Protein AF-A0A1V2GG40-F1 (afdb_monomer_lite)

Secondary structure (DSSP, 8-state):
--HHHHHHHHHHHHHHHHHHHHHHHHHHHHHHHHHHTTTPPPEE-TTS-EE-SSTTEEPTTT--EE-TTPBP-----TT---TTT----TTS-EEEEEEESTTHHHHHHHHHHTT-EEEEEEEEEETTEEEEEEEEES-HHHHHHHHHHHHHHHHHHHHHHHTT--PPP-EEEEEEEEEEEEEEEEEEETTEEEEEEEEEEEETTS-EEEEEPPHHHHHTT--TT-EEEEEEEEEE-SS-TTEEEEEEEEE-

pLDDT: mean 88.24, std 8.74, range [51.56, 96.56]

Radius of gyration: 28.21 Å; chains: 1; bounding box: 61×48×80 Å

Sequence (252 aa):
MNLISRLTDALNTKIAELVEIRQKQQARILKAFSDLNNGIEPNEDSNGRLHAPCDGYEHFETGELYGKGQFIVMPEYDDWYSSASYPGKSYDPNTRFKGLTADYQETVKLMESFGLRVKTGRRWHESGQEYCYFTVTGHKSLIGAIAKTVEAIQAEQHEYEKQFKGVAPTGKATVKATIKGVKMVESGFGHSIRLVPKMIITLENGATAYGTMPKVLADQDAKAGHAFTLKATFEQDKNDNTHAYFTRPAIC

Organism: Escherichia coli (NCBI:txid562)

Structure (mmCIF, N/CA/C/O backbone):
data_AF-A0A1V2GG40-F1
#
_entry.id   AF-A0A1V2GG40-F1
#
loop_
_atom_site.group_PDB
_atom_site.id
_atom_site.type_symbol
_atom_site.label_atom_id
_atom_site.label_alt_id
_atom_site.label_comp_id
_atom_site.label_asym_id
_atom_site.label_entity_id
_atom_site.label_seq_id
_atom_site.pdbx_PDB_ins_code
_atom_site.Cartn_x
_atom_site.Cartn_y
_atom_site.Cartn_z
_atom_site.occupancy
_atom_site.B_iso_or_equiv
_atom_site.auth_seq_id
_atom_site.auth_comp_id
_atom_site.auth_asym_id
_atom_site.auth_atom_id
_atom_site.pdbx_PDB_model_num
ATOM 1 N N . MET A 1 1 ? -0.418 17.186 5.663 1.00 58.53 1 MET A N 1
ATOM 2 C CA . MET A 1 1 ? -0.494 16.666 4.277 1.00 58.53 1 MET A CA 1
ATOM 3 C C . MET A 1 1 ? -1.602 15.626 4.212 1.00 58.53 1 MET A C 1
ATOM 5 O O . MET A 1 1 ? -1.644 14.786 5.102 1.00 58.53 1 MET A O 1
ATOM 9 N N . ASN A 1 2 ? -2.497 15.699 3.222 1.00 83.12 2 ASN A N 1
ATOM 10 C CA . ASN A 1 2 ? -3.566 14.708 3.027 1.00 83.12 2 ASN A CA 1
ATOM 11 C C . ASN A 1 2 ? -2.978 13.397 2.441 1.00 83.12 2 ASN A C 1
ATOM 13 O O . ASN A 1 2 ? -1.923 13.424 1.807 1.00 83.12 2 ASN A O 1
ATOM 17 N N . LEU A 1 3 ? -3.644 12.257 2.643 1.00 88.00 3 LEU A N 1
ATOM 18 C CA . LEU A 1 3 ? -3.296 10.931 2.112 1.00 88.00 3 LEU A CA 1
ATOM 19 C C . LEU A 1 3 ? -2.927 10.987 0.622 1.00 88.00 3 LEU A C 1
ATOM 21 O O . LEU A 1 3 ? -1.887 10.463 0.231 1.00 88.00 3 LEU A O 1
ATOM 25 N N . ILE A 1 4 ? -3.743 11.672 -0.183 1.00 89.88 4 ILE A N 1
ATOM 26 C CA . ILE A 1 4 ? -3.545 11.805 -1.632 1.00 89.88 4 ILE A CA 1
ATOM 27 C C . ILE A 1 4 ? -2.190 12.439 -1.952 1.00 89.88 4 ILE A C 1
ATOM 29 O O . ILE A 1 4 ? -1.451 11.886 -2.758 1.00 89.88 4 ILE A O 1
ATOM 33 N N . SER A 1 5 ? -1.818 13.551 -1.305 1.00 92.00 5 SER A N 1
ATOM 34 C CA . SER A 1 5 ? -0.558 14.238 -1.626 1.00 92.00 5 SER A CA 1
ATOM 35 C C . SER A 1 5 ? 0.653 13.358 -1.321 1.00 92.00 5 SER A C 1
ATOM 37 O O . SER A 1 5 ? 1.554 13.243 -2.143 1.00 92.00 5 SER A O 1
ATOM 39 N N . ARG A 1 6 ? 0.637 12.658 -0.179 1.00 94.31 6 ARG A N 1
ATOM 40 C CA . ARG A 1 6 ? 1.723 11.743 0.205 1.00 94.31 6 ARG A CA 1
ATOM 41 C C . ARG A 1 6 ? 1.847 10.560 -0.750 1.00 94.31 6 ARG A C 1
ATOM 43 O O . ARG A 1 6 ? 2.960 10.147 -1.058 1.00 94.31 6 ARG A O 1
ATOM 50 N N . LEU A 1 7 ? 0.719 10.013 -1.205 1.00 95.12 7 LEU A N 1
ATOM 51 C CA . LEU A 1 7 ? 0.712 8.935 -2.192 1.00 95.12 7 LEU A CA 1
ATOM 52 C C . LEU A 1 7 ? 1.254 9.414 -3.542 1.00 95.12 7 LEU A C 1
ATOM 54 O O . LEU A 1 7 ? 2.072 8.716 -4.134 1.00 95.12 7 LEU A O 1
ATOM 58 N N . THR A 1 8 ? 0.862 10.607 -3.996 1.00 94.81 8 THR A N 1
ATOM 59 C CA . THR A 1 8 ? 1.395 11.218 -5.221 1.00 94.81 8 THR A CA 1
ATOM 60 C C . THR A 1 8 ? 2.911 11.391 -5.145 1.00 94.81 8 THR A C 1
ATOM 62 O O . THR A 1 8 ? 3.619 10.954 -6.050 1.00 94.81 8 THR A O 1
ATOM 65 N N . ASP A 1 9 ? 3.423 11.960 -4.051 1.00 95.44 9 ASP A N 1
ATOM 66 C CA . ASP A 1 9 ? 4.861 12.183 -3.865 1.00 95.44 9 ASP A CA 1
ATOM 67 C C . ASP A 1 9 ? 5.642 10.861 -3.845 1.00 95.44 9 ASP A C 1
ATOM 69 O O . ASP A 1 9 ? 6.668 10.726 -4.519 1.00 95.44 9 ASP A O 1
ATOM 73 N N . ALA A 1 10 ? 5.135 9.855 -3.125 1.00 95.75 10 ALA A N 1
ATOM 74 C CA . ALA A 1 10 ? 5.756 8.537 -3.049 1.00 95.75 10 ALA A CA 1
ATOM 75 C C . ALA A 1 10 ? 5.790 7.824 -4.409 1.00 95.75 10 ALA A C 1
ATOM 77 O O . ALA A 1 10 ? 6.807 7.230 -4.772 1.00 95.75 10 ALA A O 1
ATOM 78 N N . LEU A 1 11 ? 4.699 7.892 -5.175 1.00 94.81 11 LEU A N 1
ATOM 79 C CA . LEU A 1 11 ? 4.618 7.289 -6.504 1.00 94.81 11 LEU A CA 1
ATOM 80 C C . LEU A 1 11 ? 5.536 8.001 -7.505 1.00 94.81 11 LEU A C 1
ATOM 82 O O . LEU A 1 11 ? 6.273 7.329 -8.223 1.00 94.81 11 LEU A O 1
ATOM 86 N N . ASN A 1 12 ? 5.556 9.337 -7.514 1.00 94.31 12 ASN A N 1
ATOM 87 C CA . ASN A 1 12 ? 6.459 10.120 -8.365 1.00 94.31 12 ASN A CA 1
ATOM 88 C C . ASN A 1 12 ? 7.929 9.822 -8.060 1.00 94.31 12 ASN A C 1
ATOM 90 O O . ASN A 1 12 ? 8.712 9.573 -8.975 1.00 94.31 12 ASN A O 1
ATOM 94 N N . THR A 1 13 ? 8.289 9.781 -6.775 1.00 95.19 13 THR A N 1
ATOM 95 C CA . THR A 1 13 ? 9.642 9.409 -6.338 1.00 95.19 13 THR A CA 1
ATOM 96 C C . THR A 1 13 ? 9.995 8.014 -6.837 1.00 95.19 13 THR A C 1
ATOM 98 O O . THR A 1 13 ? 11.059 7.810 -7.421 1.00 95.19 13 THR A O 1
ATOM 101 N N . LYS A 1 14 ? 9.074 7.051 -6.689 1.00 93.75 14 LYS A N 1
ATOM 102 C CA . LYS A 1 14 ? 9.338 5.680 -7.116 1.00 93.75 14 LYS A CA 1
ATOM 103 C C . LYS A 1 14 ? 9.469 5.543 -8.632 1.00 93.75 14 LYS A C 1
ATOM 105 O O . LYS A 1 14 ? 10.278 4.743 -9.091 1.00 93.75 14 LYS A O 1
ATOM 110 N N . ILE A 1 15 ? 8.718 6.322 -9.410 1.00 90.31 15 ILE A N 1
ATOM 111 C CA . ILE A 1 15 ? 8.898 6.394 -10.864 1.00 90.31 15 ILE A CA 1
ATOM 112 C C . ILE A 1 15 ? 10.285 6.925 -11.211 1.00 90.31 15 ILE A C 1
ATOM 114 O O . ILE A 1 15 ? 10.950 6.320 -12.046 1.00 90.31 15 ILE A O 1
ATOM 118 N N . ALA A 1 16 ? 10.727 8.019 -10.589 1.00 91.25 16 ALA A N 1
ATOM 119 C CA . ALA A 1 16 ? 12.041 8.591 -10.871 1.00 91.25 16 ALA A CA 1
ATOM 120 C C . ALA A 1 16 ? 13.164 7.569 -10.621 1.00 91.25 16 ALA A C 1
ATOM 122 O O . ALA A 1 16 ? 14.033 7.397 -11.473 1.00 91.25 16 ALA A O 1
ATOM 123 N N . GLU A 1 17 ? 13.080 6.814 -9.518 1.00 91.06 17 GLU A N 1
ATOM 124 C CA . GLU A 1 17 ? 14.002 5.706 -9.231 1.00 91.06 17 GLU A CA 1
ATOM 125 C C . GLU A 1 17 ? 13.985 4.629 -10.330 1.00 91.06 17 GLU A C 1
ATOM 127 O O . GLU A 1 17 ? 15.040 4.192 -10.784 1.00 91.06 17 GLU A O 1
ATOM 132 N N . LEU A 1 18 ? 12.799 4.196 -10.777 1.00 87.56 18 LEU A N 1
ATOM 133 C CA . LEU A 1 18 ? 12.666 3.173 -11.824 1.00 87.56 18 LEU A CA 1
ATOM 134 C C . LEU A 1 18 ? 13.205 3.660 -13.176 1.00 87.56 18 LEU A C 1
ATOM 136 O O . LEU A 1 18 ? 13.852 2.897 -13.890 1.00 87.56 18 LEU A O 1
ATOM 140 N N . VAL A 1 19 ? 12.983 4.933 -13.514 1.00 86.00 19 VAL A N 1
ATOM 141 C CA . VAL A 1 19 ? 13.529 5.556 -14.728 1.00 86.00 19 VAL A CA 1
ATOM 142 C C . VAL A 1 19 ? 15.055 5.579 -14.679 1.00 86.00 19 VAL A C 1
ATOM 144 O O . VAL A 1 19 ? 15.694 5.207 -15.661 1.00 86.00 19 VAL A O 1
ATOM 147 N N . GLU A 1 20 ? 15.650 5.952 -13.547 1.00 89.06 20 GLU A N 1
ATOM 148 C CA . GLU A 1 20 ? 17.107 5.973 -13.390 1.00 89.06 20 GLU A CA 1
ATOM 149 C C . GLU A 1 20 ? 17.715 4.563 -13.486 1.00 89.06 20 GLU A C 1
ATOM 151 O O . GLU A 1 20 ? 18.722 4.362 -14.171 1.00 89.06 20 GLU A O 1
ATOM 156 N N . ILE A 1 21 ? 17.095 3.568 -12.840 1.00 85.94 21 ILE A N 1
ATOM 157 C CA . ILE A 1 21 ? 17.513 2.159 -12.926 1.00 85.94 21 ILE A CA 1
ATOM 158 C C . ILE A 1 21 ? 17.478 1.691 -14.381 1.00 85.94 21 ILE A C 1
ATOM 160 O O . ILE A 1 21 ? 18.468 1.149 -14.878 1.00 85.94 21 ILE A O 1
ATOM 164 N N . ARG A 1 22 ? 16.378 1.971 -15.086 1.00 82.31 22 ARG A N 1
ATOM 165 C CA . ARG A 1 22 ? 16.220 1.619 -16.495 1.00 82.31 22 ARG A CA 1
ATOM 166 C C . ARG A 1 22 ? 17.269 2.292 -17.374 1.00 82.31 22 ARG A C 1
ATOM 168 O O . ARG A 1 22 ? 17.864 1.617 -18.203 1.00 82.31 22 ARG A O 1
ATOM 175 N N . GLN A 1 23 ? 17.536 3.584 -17.191 1.00 84.81 23 GLN A N 1
ATOM 176 C CA . GLN A 1 23 ? 18.565 4.295 -17.959 1.00 84.81 23 GLN A CA 1
ATOM 177 C C . GLN A 1 23 ? 19.951 3.677 -17.753 1.00 84.81 23 GLN A C 1
ATOM 179 O O . GLN A 1 23 ? 20.680 3.453 -18.720 1.00 84.81 23 GLN A O 1
ATOM 184 N N . LYS A 1 24 ? 20.308 3.338 -16.508 1.00 88.25 24 LYS A N 1
ATOM 185 C CA . LYS A 1 24 ? 21.572 2.649 -16.204 1.00 88.25 24 LYS A CA 1
ATOM 186 C C . LYS A 1 24 ? 21.636 1.275 -16.862 1.00 88.25 24 LYS A C 1
ATOM 188 O O . LYS A 1 24 ? 22.678 0.905 -17.395 1.00 88.25 24 LYS A O 1
ATOM 193 N N . GLN A 1 25 ? 20.547 0.516 -16.826 1.00 84.12 25 GLN A N 1
ATOM 194 C CA . GLN A 1 25 ? 20.478 -0.799 -17.450 1.00 84.12 25 GLN A CA 1
ATOM 195 C C . GLN A 1 25 ? 20.581 -0.710 -18.974 1.00 84.12 25 GLN A C 1
ATOM 197 O O . GLN A 1 25 ? 21.396 -1.412 -19.566 1.00 84.12 25 GLN A O 1
ATOM 202 N N . GLN A 1 26 ? 19.831 0.199 -19.594 1.00 83.50 26 GLN A N 1
ATOM 203 C CA . GLN A 1 26 ? 19.866 0.453 -21.029 1.00 83.50 26 GLN A CA 1
ATOM 204 C C . GLN A 1 26 ? 21.268 0.866 -21.479 1.00 83.50 26 GLN A C 1
ATOM 206 O O . GLN A 1 26 ? 21.796 0.270 -22.408 1.00 83.50 26 GLN A O 1
ATOM 211 N N . ALA A 1 27 ? 21.933 1.781 -20.769 1.00 88.56 27 ALA A N 1
ATOM 212 C CA . ALA A 1 27 ? 23.312 2.161 -21.075 1.00 88.56 27 ALA A CA 1
ATOM 213 C C . ALA A 1 27 ? 24.288 0.971 -20.996 1.00 88.56 27 ALA A C 1
ATOM 215 O O . ALA A 1 27 ? 25.191 0.854 -21.821 1.00 88.56 27 ALA A O 1
ATOM 216 N N . ARG A 1 28 ? 24.106 0.061 -20.028 1.00 88.75 28 ARG A N 1
ATOM 217 C CA . ARG A 1 28 ? 24.922 -1.163 -19.921 1.00 88.75 28 ARG A CA 1
ATOM 218 C C . ARG A 1 28 ? 24.670 -2.123 -21.081 1.00 88.75 28 ARG A C 1
ATOM 220 O O . ARG A 1 28 ? 25.631 -2.684 -21.595 1.00 88.75 28 ARG A O 1
ATOM 227 N N . ILE A 1 29 ? 23.412 -2.286 -21.485 1.00 88.25 29 ILE A N 1
ATOM 228 C CA . ILE A 1 29 ? 23.009 -3.127 -22.617 1.00 88.25 29 ILE A CA 1
ATOM 229 C C . ILE A 1 29 ? 23.581 -2.568 -23.922 1.00 88.25 29 ILE A C 1
ATOM 231 O O . ILE A 1 29 ? 24.271 -3.287 -24.636 1.00 88.25 29 ILE A O 1
ATOM 235 N N . LEU A 1 30 ? 23.361 -1.279 -24.206 1.00 90.06 30 LEU A N 1
ATOM 236 C CA . LEU A 1 30 ? 23.872 -0.614 -25.410 1.00 90.06 30 LEU A CA 1
ATOM 237 C C . LEU A 1 30 ? 25.397 -0.704 -25.489 1.00 90.06 30 LEU A C 1
ATOM 239 O O . LEU A 1 30 ? 25.938 -1.049 -26.536 1.00 90.06 30 LEU A O 1
ATOM 243 N N . LYS A 1 31 ? 26.086 -0.495 -24.360 1.00 92.69 31 LYS A N 1
ATOM 244 C CA . LYS A 1 31 ? 27.534 -0.678 -24.284 1.00 92.69 31 LYS A CA 1
ATOM 245 C C . LYS A 1 31 ? 27.953 -2.120 -24.581 1.00 92.69 31 LYS A C 1
ATOM 247 O O . LYS A 1 31 ? 28.874 -2.314 -25.359 1.00 92.69 31 LYS A O 1
ATOM 252 N N . ALA A 1 32 ? 27.288 -3.120 -24.001 1.00 91.38 32 ALA A N 1
ATOM 253 C CA . ALA A 1 32 ? 27.622 -4.526 -24.237 1.00 91.38 32 ALA A CA 1
ATOM 254 C C . ALA A 1 32 ? 27.440 -4.928 -25.710 1.00 91.38 32 ALA A C 1
ATOM 256 O O . ALA A 1 32 ? 28.286 -5.618 -26.274 1.00 91.38 32 ALA A O 1
ATOM 257 N N . PHE A 1 33 ? 26.371 -4.446 -26.349 1.00 93.69 33 PHE A N 1
ATOM 258 C CA . PHE A 1 33 ? 26.173 -4.607 -27.786 1.00 93.69 33 PHE A CA 1
ATOM 259 C C . PHE A 1 33 ? 27.271 -3.919 -28.600 1.00 93.69 33 PHE A C 1
ATOM 261 O O . PHE A 1 33 ? 27.829 -4.536 -29.504 1.00 93.69 33 PHE A O 1
ATOM 268 N N . SER A 1 34 ? 27.595 -2.669 -28.267 1.00 93.56 34 SER A N 1
ATOM 269 C CA . SER A 1 34 ? 28.638 -1.888 -28.934 1.00 93.56 34 SER A CA 1
ATOM 270 C C . SER A 1 34 ? 30.008 -2.566 -28.836 1.00 93.56 34 SER A C 1
ATOM 272 O O . SER A 1 34 ? 30.669 -2.756 -29.855 1.00 93.56 34 SER A O 1
ATOM 274 N N . ASP A 1 35 ? 30.398 -3.022 -27.642 1.00 94.50 35 ASP A N 1
ATOM 275 C CA . ASP A 1 35 ? 31.673 -3.703 -27.390 1.00 94.50 35 ASP A CA 1
ATOM 276 C C . ASP A 1 35 ? 31.814 -4.986 -28.239 1.00 94.50 35 ASP A C 1
ATOM 278 O O . ASP A 1 35 ? 32.898 -5.259 -28.758 1.00 94.50 35 ASP A O 1
ATOM 282 N N . LEU A 1 36 ? 30.727 -5.747 -28.431 1.00 94.19 36 LEU A N 1
ATOM 283 C CA . LEU A 1 36 ? 30.726 -6.968 -29.249 1.00 94.19 36 LEU A CA 1
ATOM 284 C C . LEU A 1 36 ? 30.653 -6.684 -30.759 1.00 94.19 36 LEU A C 1
ATOM 286 O O . LEU A 1 36 ? 31.214 -7.425 -31.561 1.00 94.19 36 LEU A O 1
ATOM 290 N N . ASN A 1 37 ? 30.004 -5.589 -31.159 1.00 95.00 37 ASN A N 1
ATOM 291 C CA . ASN A 1 37 ? 29.730 -5.255 -32.558 1.00 95.00 37 ASN A CA 1
ATOM 292 C C . ASN A 1 37 ? 30.620 -4.120 -33.089 1.00 95.00 37 ASN A C 1
ATOM 294 O O . ASN A 1 37 ? 30.170 -3.270 -33.858 1.00 95.00 37 ASN A O 1
ATOM 298 N N . ASN A 1 38 ? 31.900 -4.104 -32.701 1.00 93.31 38 ASN A N 1
ATOM 299 C CA . ASN A 1 38 ? 32.917 -3.157 -33.188 1.00 93.31 38 ASN A CA 1
ATOM 300 C C . ASN A 1 38 ? 32.551 -1.671 -32.995 1.00 93.31 38 ASN A C 1
ATOM 302 O O . ASN A 1 38 ? 32.829 -0.833 -33.854 1.00 93.31 38 ASN A O 1
ATOM 306 N N . GLY A 1 39 ? 31.927 -1.334 -31.870 1.00 93.62 39 GLY A N 1
ATOM 307 C CA . GLY A 1 39 ? 31.532 0.030 -31.526 1.00 93.62 39 GLY A CA 1
ATOM 308 C C . GLY A 1 39 ? 30.172 0.463 -32.081 1.00 93.62 39 GLY A C 1
ATOM 309 O O . GLY A 1 39 ? 29.832 1.642 -31.987 1.00 93.62 39 GLY A O 1
ATOM 310 N N . ILE A 1 40 ? 29.402 -0.447 -32.689 1.00 94.12 40 ILE A N 1
ATOM 311 C CA . ILE A 1 40 ? 28.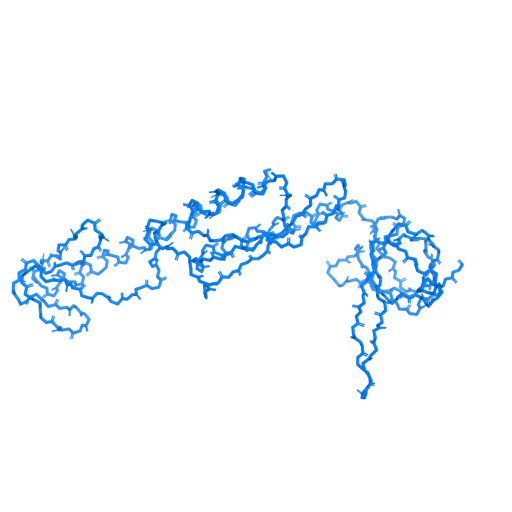102 -0.131 -33.291 1.00 94.12 40 ILE A CA 1
ATOM 312 C C . ILE A 1 40 ? 26.976 -0.445 -32.298 1.00 94.12 40 ILE A C 1
ATOM 314 O O . ILE A 1 40 ? 26.743 -1.602 -31.949 1.00 94.12 40 ILE A O 1
ATOM 318 N N . GLU A 1 41 ? 26.236 0.581 -31.882 1.00 94.06 41 GLU A N 1
ATOM 319 C CA . GLU A 1 41 ? 25.038 0.451 -31.041 1.00 94.06 41 GLU A CA 1
ATOM 320 C C . GLU A 1 41 ? 23.787 0.063 -31.855 1.00 94.06 41 GLU A C 1
ATOM 322 O O . GLU A 1 41 ? 23.700 0.380 -33.047 1.00 94.06 41 GLU A O 1
ATOM 327 N N . PRO A 1 42 ? 22.797 -0.610 -31.237 1.00 93.25 42 PRO A N 1
ATOM 328 C CA . PRO A 1 42 ? 21.537 -0.924 -31.898 1.00 93.25 42 PRO A CA 1
ATOM 329 C C . PRO A 1 42 ? 20.663 0.326 -32.072 1.00 93.25 42 PRO A C 1
ATOM 331 O O . PRO A 1 42 ? 20.748 1.283 -31.306 1.00 93.25 42 PRO A O 1
ATOM 334 N N . ASN A 1 43 ? 19.770 0.299 -33.062 1.00 91.31 43 ASN A N 1
ATOM 335 C CA . ASN A 1 43 ? 18.789 1.364 -33.279 1.00 91.31 43 ASN A CA 1
ATOM 336 C C . ASN A 1 43 ? 17.579 1.180 -32.356 1.00 91.31 43 ASN A C 1
ATOM 338 O O . ASN A 1 43 ? 17.112 0.058 -32.191 1.00 91.31 43 ASN A O 1
ATOM 342 N N . GLU A 1 44 ? 17.019 2.265 -31.823 1.00 86.12 44 GLU A N 1
ATOM 343 C CA . GLU A 1 44 ? 15.803 2.230 -31.000 1.00 86.12 44 GLU A CA 1
ATOM 344 C C . GLU A 1 44 ? 14.590 2.751 -31.789 1.00 86.12 44 GLU A C 1
ATOM 346 O O . GLU A 1 44 ? 14.664 3.799 -32.436 1.00 86.12 44 GLU A O 1
ATOM 351 N N . ASP A 1 45 ? 13.473 2.016 -31.767 1.00 79.75 45 ASP A N 1
ATOM 352 C CA . ASP A 1 45 ? 12.208 2.457 -32.367 1.00 79.75 45 ASP A CA 1
ATOM 353 C C . ASP A 1 45 ? 11.417 3.404 -31.438 1.00 79.75 45 ASP A C 1
ATOM 355 O O . ASP A 1 45 ? 11.769 3.644 -30.284 1.00 79.75 45 ASP A O 1
ATOM 359 N N . SER A 1 46 ? 10.283 3.927 -31.916 1.00 74.31 46 SER A N 1
ATOM 360 C CA . SER A 1 46 ? 9.411 4.806 -31.119 1.00 74.31 46 SER A CA 1
ATOM 361 C C . SER A 1 46 ? 8.789 4.139 -29.881 1.00 74.31 46 SER A C 1
ATOM 363 O O . SER A 1 46 ? 8.224 4.832 -29.038 1.00 74.31 46 SER A O 1
ATOM 365 N N . ASN A 1 47 ? 8.844 2.809 -29.783 1.00 67.75 47 ASN A N 1
ATOM 366 C CA . ASN A 1 47 ? 8.346 2.021 -28.656 1.00 67.75 47 ASN A CA 1
ATOM 367 C C . ASN A 1 47 ? 9.467 1.619 -27.682 1.00 67.75 47 ASN A C 1
ATOM 369 O O . ASN A 1 47 ? 9.195 0.925 -26.700 1.00 67.75 47 ASN A O 1
ATOM 373 N N . GLY A 1 48 ? 10.708 2.037 -27.939 1.00 72.62 48 GLY A N 1
ATOM 374 C CA . GLY A 1 48 ? 11.878 1.690 -27.143 1.00 72.62 48 GLY A CA 1
ATOM 375 C C . GLY A 1 48 ? 12.448 0.298 -27.422 1.00 72.62 48 GLY A C 1
ATOM 376 O O . GLY A 1 48 ? 13.131 -0.273 -26.573 1.00 72.62 48 GLY A O 1
ATOM 377 N N . ARG A 1 49 ? 12.119 -0.293 -28.575 1.00 81.50 49 ARG A N 1
ATOM 378 C CA . ARG A 1 49 ? 12.603 -1.608 -29.008 1.00 81.50 49 ARG A CA 1
ATOM 379 C C . ARG A 1 49 ? 13.915 -1.470 -29.757 1.00 81.50 49 ARG A C 1
ATOM 381 O O . ARG A 1 49 ? 14.061 -0.573 -30.580 1.00 81.50 49 ARG A O 1
ATOM 388 N N . LEU A 1 50 ? 14.838 -2.393 -29.502 1.00 89.00 50 LEU A N 1
ATOM 389 C CA . LEU A 1 50 ? 16.151 -2.406 -30.137 1.00 89.00 50 LEU A CA 1
ATOM 390 C C . LEU A 1 50 ? 16.116 -3.177 -31.461 1.00 89.00 50 LEU A C 1
ATOM 392 O O . LEU A 1 50 ? 15.490 -4.231 -31.568 1.00 89.00 50 LEU A O 1
ATOM 396 N N . HIS A 1 51 ? 16.808 -2.653 -32.467 1.00 91.81 51 HIS A N 1
ATOM 397 C CA . HIS A 1 51 ? 16.902 -3.205 -33.813 1.00 91.81 51 HIS A CA 1
ATOM 398 C C . HIS A 1 51 ? 18.354 -3.251 -34.284 1.00 91.81 51 HIS A C 1
ATOM 400 O O . HIS A 1 51 ? 19.127 -2.315 -34.067 1.00 91.81 51 HIS A O 1
ATOM 406 N N . ALA A 1 52 ? 18.705 -4.319 -34.995 1.00 95.50 52 ALA A N 1
ATOM 407 C CA . ALA A 1 52 ? 20.035 -4.493 -35.555 1.00 95.50 52 ALA A CA 1
ATOM 408 C C . ALA A 1 52 ? 20.334 -3.420 -36.629 1.00 95.50 52 ALA A C 1
ATOM 410 O O . ALA A 1 52 ? 19.531 -3.208 -37.542 1.00 95.50 52 ALA A O 1
ATOM 411 N N . PRO A 1 53 ? 21.479 -2.727 -36.564 1.00 95.88 53 PRO A N 1
ATOM 412 C CA . PRO A 1 53 ? 21.852 -1.675 -37.511 1.00 95.88 53 PRO A CA 1
ATOM 413 C C . PRO A 1 53 ? 22.433 -2.219 -38.827 1.00 95.88 53 PRO A C 1
ATOM 415 O O . PRO A 1 53 ? 22.392 -1.534 -39.855 1.00 95.88 53 PRO A O 1
ATOM 418 N N . CYS A 1 54 ? 22.950 -3.449 -38.816 1.00 94.12 54 CYS A N 1
ATOM 419 C CA . CYS A 1 54 ? 23.598 -4.120 -39.941 1.00 94.12 54 CYS A CA 1
ATOM 420 C C . CYS A 1 54 ? 23.320 -5.631 -39.932 1.00 94.12 54 CYS A C 1
ATOM 422 O O . CYS A 1 54 ? 22.764 -6.162 -38.973 1.00 94.12 54 CYS A O 1
ATOM 424 N N . ASP A 1 55 ? 23.682 -6.306 -41.025 1.00 95.88 55 ASP A N 1
ATOM 425 C CA . ASP A 1 55 ? 23.617 -7.764 -41.115 1.00 95.88 55 ASP A CA 1
ATOM 426 C C . ASP A 1 55 ? 24.754 -8.411 -40.320 1.00 95.88 55 ASP A C 1
ATOM 428 O O . ASP A 1 55 ? 25.894 -7.944 -40.365 1.00 95.88 55 ASP A O 1
ATOM 432 N N . GLY A 1 56 ? 24.442 -9.506 -39.627 1.00 93.94 56 GLY A N 1
ATOM 433 C CA . GLY A 1 56 ? 25.397 -10.208 -38.771 1.00 93.94 56 GLY A CA 1
ATOM 434 C C . GLY A 1 56 ? 25.601 -9.534 -37.416 1.00 93.94 56 GLY A C 1
ATOM 435 O O . GLY A 1 56 ? 26.629 -9.759 -36.790 1.00 93.94 56 GLY A O 1
ATOM 436 N N . TYR A 1 57 ? 24.651 -8.705 -36.974 1.00 95.94 57 TYR A N 1
ATOM 437 C CA . TYR A 1 57 ? 24.720 -8.050 -35.671 1.00 95.94 57 TYR A CA 1
ATOM 438 C C . TYR A 1 57 ? 24.517 -9.073 -34.551 1.00 95.94 57 TYR A C 1
ATOM 440 O O . TYR A 1 57 ? 23.486 -9.745 -34.513 1.00 95.94 57 TYR A O 1
ATOM 448 N N . GLU A 1 58 ? 25.494 -9.209 -33.662 1.00 94.94 58 GLU A N 1
ATOM 449 C CA . GLU A 1 58 ? 25.555 -10.274 -32.664 1.00 94.94 58 GLU A CA 1
ATOM 450 C C . GLU A 1 58 ? 24.944 -9.851 -31.325 1.00 94.94 58 GLU A C 1
ATOM 452 O O . GLU A 1 58 ? 25.213 -8.766 -30.795 1.00 94.94 58 GLU A O 1
ATOM 457 N N . HIS A 1 59 ? 24.124 -10.728 -30.752 1.00 93.38 59 HIS A N 1
ATOM 458 C CA . HIS A 1 59 ? 23.525 -10.527 -29.443 1.00 93.38 59 HIS A CA 1
ATOM 459 C C . HIS A 1 59 ? 24.507 -10.828 -28.311 1.00 93.38 59 HIS A C 1
ATOM 461 O O . HIS A 1 59 ? 24.989 -11.948 -28.179 1.00 93.38 59 HIS A O 1
ATOM 467 N N . PHE A 1 60 ? 24.721 -9.856 -27.419 1.00 88.69 60 PHE A N 1
ATOM 468 C CA . PHE A 1 60 ? 25.760 -9.943 -26.385 1.00 88.69 60 PHE A CA 1
ATOM 469 C C . PHE A 1 60 ? 25.584 -11.085 -25.365 1.00 88.69 60 PHE A C 1
ATOM 471 O O . PHE A 1 60 ? 26.579 -11.604 -24.871 1.00 88.69 60 PHE A O 1
ATOM 478 N N . GLU A 1 61 ? 24.348 -11.487 -25.037 1.00 87.38 61 GLU A N 1
ATOM 479 C CA . GLU A 1 61 ? 24.092 -12.653 -24.164 1.00 87.38 61 GLU A CA 1
ATOM 480 C C . GLU A 1 61 ? 23.997 -14.001 -24.898 1.00 87.38 61 GLU A C 1
ATOM 482 O O . GLU A 1 61 ? 24.511 -14.996 -24.392 1.00 87.38 61 GLU A O 1
ATOM 487 N N . THR A 1 62 ? 23.313 -14.069 -26.047 1.00 89.12 62 THR A N 1
ATOM 488 C CA . THR A 1 62 ? 22.965 -15.347 -26.696 1.00 89.12 62 THR A CA 1
ATOM 489 C C . THR A 1 62 ? 23.903 -15.737 -27.839 1.00 89.12 62 THR A C 1
ATOM 491 O O . THR A 1 62 ? 23.908 -16.901 -28.236 1.00 89.12 62 THR A O 1
ATOM 494 N N . GLY A 1 63 ? 24.678 -14.792 -28.384 1.00 90.25 63 GLY A N 1
ATOM 495 C CA . GLY A 1 63 ? 25.482 -14.981 -29.597 1.00 90.25 63 GLY A CA 1
ATOM 496 C C . GLY A 1 63 ? 24.653 -15.107 -30.883 1.00 90.25 63 GLY A C 1
ATOM 497 O O . GLY A 1 63 ? 25.187 -15.435 -31.940 1.00 90.25 63 GLY A O 1
ATOM 498 N N . GLU A 1 64 ? 23.336 -14.891 -30.819 1.00 93.44 64 GLU A N 1
ATOM 499 C CA . GLU A 1 64 ? 22.471 -14.923 -31.999 1.00 93.44 64 GLU A CA 1
ATOM 500 C C . GLU A 1 64 ? 22.813 -13.786 -32.968 1.00 93.44 64 GLU A C 1
ATOM 502 O O . GLU A 1 64 ? 23.064 -12.656 -32.550 1.00 93.44 64 GLU A O 1
ATOM 507 N N . LEU A 1 65 ? 22.772 -14.079 -34.270 1.00 95.56 65 LEU A N 1
ATOM 508 C CA . LEU A 1 65 ? 23.040 -13.110 -35.330 1.00 95.56 65 LEU A CA 1
ATOM 509 C C . LEU A 1 65 ? 21.736 -12.575 -35.921 1.00 95.56 65 LEU A C 1
ATOM 511 O O . LEU A 1 65 ? 20.846 -13.338 -36.302 1.00 95.56 65 LEU A O 1
ATOM 515 N N . TYR A 1 66 ? 21.665 -11.257 -36.054 1.00 95.62 66 TYR A N 1
ATOM 516 C CA . TYR A 1 66 ? 20.505 -10.532 -36.551 1.00 95.62 66 TYR A CA 1
ATOM 517 C C . TYR A 1 66 ? 20.806 -9.899 -37.916 1.00 95.62 66 TYR A C 1
ATOM 519 O O . TYR A 1 66 ? 21.916 -9.431 -38.183 1.00 95.62 66 TYR A O 1
ATOM 527 N N . GLY A 1 67 ? 19.804 -9.894 -38.797 1.00 95.06 67 GLY A N 1
ATOM 528 C CA . GLY A 1 67 ? 19.834 -9.146 -40.053 1.00 95.06 67 GLY A CA 1
ATOM 529 C C . GLY A 1 67 ? 19.537 -7.661 -39.838 1.00 95.06 67 GLY A C 1
ATOM 530 O O . GLY A 1 67 ? 18.907 -7.273 -38.853 1.00 95.06 67 GLY A O 1
ATOM 531 N N . LYS A 1 68 ? 19.931 -6.809 -40.783 1.00 96.12 68 LYS A N 1
ATOM 532 C CA . LYS A 1 68 ? 19.702 -5.364 -40.708 1.00 96.12 68 LYS A CA 1
ATOM 533 C C . LYS A 1 68 ? 18.214 -5.038 -40.532 1.00 96.12 68 LYS A C 1
ATOM 535 O O . LYS A 1 68 ? 17.367 -5.451 -41.318 1.00 96.12 68 LYS A O 1
ATOM 540 N N . GLY A 1 69 ? 17.905 -4.230 -39.521 1.00 92.00 69 GLY A N 1
ATOM 541 C CA . GLY A 1 69 ? 16.554 -3.802 -39.154 1.00 92.00 69 GLY A CA 1
ATOM 542 C C . GLY A 1 69 ? 15.760 -4.832 -38.347 1.00 92.00 69 GLY A C 1
ATOM 543 O O . GLY A 1 69 ? 14.655 -4.523 -37.892 1.00 92.00 69 GLY A O 1
ATOM 544 N N . GLN A 1 70 ? 16.297 -6.036 -38.132 1.00 93.31 70 GLN A N 1
ATOM 545 C CA . GLN A 1 70 ? 15.625 -7.074 -37.361 1.00 93.31 70 GLN A CA 1
ATOM 546 C C . GLN A 1 70 ? 15.499 -6.654 -35.894 1.00 93.31 70 GLN A C 1
ATOM 548 O O . GLN A 1 70 ? 16.431 -6.103 -35.310 1.00 93.31 70 GLN A O 1
ATOM 553 N N . PHE A 1 71 ? 14.325 -6.906 -35.315 1.00 90.81 71 PHE A N 1
ATOM 554 C CA . PHE A 1 71 ? 14.070 -6.682 -33.895 1.00 90.81 71 PHE A CA 1
ATOM 555 C C . PHE A 1 71 ? 14.946 -7.610 -33.050 1.00 90.81 71 PHE A C 1
ATOM 557 O O . PHE A 1 71 ? 14.948 -8.822 -33.275 1.00 90.81 71 PHE A O 1
ATOM 564 N N . ILE A 1 72 ? 15.658 -7.031 -32.087 1.00 89.88 72 ILE A N 1
ATOM 565 C CA . ILE A 1 72 ? 16.509 -7.743 -31.139 1.00 89.88 72 ILE A CA 1
ATOM 566 C C . ILE A 1 72 ? 15.664 -8.094 -29.918 1.00 89.88 72 ILE A C 1
ATOM 568 O O . ILE A 1 72 ? 15.149 -7.211 -29.224 1.00 89.88 72 ILE A O 1
ATOM 572 N N . VAL A 1 73 ? 15.505 -9.391 -29.661 1.00 83.62 73 VAL A N 1
ATOM 573 C CA . VAL A 1 73 ? 14.700 -9.871 -28.538 1.00 83.62 73 VAL A CA 1
ATOM 574 C C . VAL A 1 73 ? 15.515 -9.744 -27.258 1.00 83.62 73 VAL A C 1
ATOM 576 O O . VAL A 1 73 ? 16.397 -10.550 -26.992 1.00 83.62 73 VAL A O 1
ATOM 579 N N . MET A 1 74 ? 15.192 -8.738 -26.452 1.00 78.50 74 MET A N 1
ATOM 580 C CA . MET A 1 74 ? 15.751 -8.601 -25.111 1.00 78.50 74 MET A CA 1
ATOM 581 C C . MET A 1 74 ? 14.952 -9.452 -24.116 1.00 78.50 74 MET A C 1
ATOM 583 O O . MET A 1 74 ? 13.718 -9.477 -24.211 1.00 78.50 74 MET A O 1
ATOM 587 N N . PRO A 1 75 ? 15.602 -10.103 -23.133 1.00 68.44 75 PRO A N 1
ATOM 588 C CA . PRO A 1 75 ? 14.897 -10.659 -21.987 1.00 68.44 75 PRO A CA 1
ATOM 589 C C . PRO A 1 75 ? 14.020 -9.581 -21.339 1.00 68.44 75 PRO A C 1
ATOM 591 O O . PRO A 1 75 ? 14.428 -8.422 -21.232 1.00 68.44 75 PRO A O 1
ATOM 594 N N . GLU A 1 76 ? 12.814 -9.948 -20.898 1.00 61.81 76 GLU A N 1
ATOM 595 C CA . GLU A 1 76 ? 12.011 -9.047 -20.071 1.00 61.81 76 GLU A CA 1
ATOM 596 C C . GLU A 1 76 ? 12.769 -8.798 -18.764 1.00 61.81 76 GLU A C 1
ATOM 598 O O . GLU A 1 76 ? 12.865 -9.670 -17.900 1.00 61.81 76 GLU A O 1
ATOM 603 N N . TYR A 1 77 ? 13.348 -7.609 -18.626 1.00 60.56 77 TYR A N 1
ATOM 604 C CA . TYR A 1 77 ? 13.919 -7.185 -17.361 1.00 60.56 77 TYR A CA 1
ATOM 605 C C . TYR A 1 77 ? 12.778 -6.726 -16.446 1.00 60.56 77 TYR A C 1
ATOM 607 O O . TYR A 1 77 ? 12.032 -5.808 -16.792 1.00 60.56 77 TYR A O 1
ATOM 615 N N . ASP A 1 78 ? 12.666 -7.361 -15.276 1.00 51.56 78 ASP A N 1
ATOM 616 C CA . ASP A 1 78 ? 11.622 -7.145 -14.254 1.00 51.56 78 ASP A CA 1
ATOM 617 C C . ASP A 1 78 ? 11.451 -5.673 -13.811 1.00 51.56 78 ASP A C 1
ATOM 619 O O . ASP A 1 78 ? 10.443 -5.314 -13.201 1.00 51.56 78 ASP A O 1
ATOM 623 N N . ASP A 1 79 ? 12.418 -4.810 -14.126 1.00 55.69 79 ASP A N 1
ATOM 624 C CA . ASP A 1 79 ? 12.436 -3.391 -13.768 1.00 55.69 79 ASP A CA 1
ATOM 625 C C . ASP A 1 79 ? 11.724 -2.484 -14.795 1.00 55.69 79 ASP A C 1
ATOM 627 O O . ASP A 1 79 ? 11.643 -1.264 -14.607 1.00 55.69 79 ASP A O 1
ATOM 631 N N . TRP A 1 80 ? 11.187 -3.044 -15.887 1.00 64.50 80 TRP A N 1
ATOM 632 C CA . TRP A 1 80 ? 10.454 -2.269 -16.887 1.00 64.50 80 TRP A CA 1
ATOM 633 C C . TRP A 1 80 ? 9.098 -1.786 -16.359 1.00 64.50 80 TRP A C 1
ATOM 635 O O . TRP A 1 80 ? 8.120 -2.531 -16.275 1.00 64.50 80 TRP A O 1
ATOM 645 N N . TYR A 1 81 ? 9.006 -0.481 -16.109 1.00 67.50 81 TYR A N 1
ATOM 646 C CA . TYR A 1 81 ? 7.743 0.198 -15.857 1.00 67.50 81 TYR A CA 1
ATOM 647 C C . TYR A 1 81 ? 7.579 1.429 -16.756 1.00 67.50 81 TYR A C 1
ATOM 649 O O . TYR A 1 81 ? 8.457 2.287 -16.850 1.00 67.50 81 TYR A O 1
ATOM 657 N N . SER A 1 82 ? 6.416 1.540 -17.395 1.00 65.44 82 SER A N 1
ATOM 658 C CA . SER A 1 82 ? 5.953 2.757 -18.061 1.00 65.44 82 SER A CA 1
ATOM 659 C C . SER A 1 82 ? 4.434 2.811 -17.963 1.00 65.44 82 SER A C 1
ATOM 661 O O . SER A 1 82 ? 3.759 1.856 -18.342 1.00 65.44 82 SER A O 1
ATOM 663 N N . SER A 1 83 ? 3.886 3.928 -17.483 1.00 59.97 83 SER A N 1
ATOM 664 C CA . SER A 1 83 ? 2.433 4.108 -17.353 1.00 59.97 83 SER A CA 1
ATOM 665 C C . SER A 1 83 ? 1.701 3.996 -18.695 1.00 59.97 83 SER A C 1
ATOM 667 O O . SER A 1 83 ? 0.554 3.567 -18.732 1.00 59.97 83 SER A O 1
ATOM 669 N N . ALA A 1 84 ? 2.375 4.321 -19.804 1.00 61.62 84 ALA A N 1
ATOM 670 C CA . ALA A 1 84 ? 1.825 4.206 -21.153 1.00 61.62 84 ALA A CA 1
ATOM 671 C C . ALA A 1 84 ? 1.773 2.758 -21.675 1.00 61.62 84 ALA A C 1
ATOM 673 O O . ALA A 1 84 ? 0.981 2.461 -22.565 1.00 61.62 84 ALA A O 1
ATOM 674 N N . SER A 1 85 ? 2.616 1.862 -21.150 1.00 64.12 85 SER A N 1
ATOM 675 C CA . SER A 1 85 ? 2.790 0.498 -21.682 1.00 64.12 85 SER A CA 1
ATOM 676 C C . SER A 1 85 ? 2.462 -0.618 -20.690 1.00 64.12 85 SER A C 1
ATOM 678 O O . SER A 1 85 ? 2.300 -1.763 -21.106 1.00 64.12 85 SER A O 1
ATOM 680 N N . TYR A 1 86 ? 2.325 -0.304 -19.399 1.00 71.12 86 TYR A N 1
ATOM 681 C CA . TYR A 1 86 ? 1.993 -1.258 -18.347 1.00 71.12 86 TYR A CA 1
ATOM 682 C C . TYR A 1 86 ? 0.542 -1.069 -17.885 1.00 71.12 86 TYR A C 1
ATOM 684 O O . TYR A 1 86 ? 0.281 -0.322 -16.939 1.00 71.12 86 TYR A O 1
ATOM 692 N N . PRO A 1 87 ? -0.434 -1.745 -18.516 1.00 69.44 87 PRO A N 1
ATOM 693 C CA . PRO A 1 87 ? -1.745 -1.873 -17.912 1.00 69.44 87 PRO A CA 1
ATOM 694 C C . PRO A 1 87 ? -1.623 -2.855 -16.746 1.00 69.44 87 PRO A C 1
ATOM 696 O O . PRO A 1 87 ? -1.251 -4.012 -16.961 1.00 69.44 87 PRO A O 1
ATOM 699 N N . GLY A 1 88 ? -1.969 -2.433 -15.523 1.00 69.38 88 GLY A N 1
ATOM 700 C CA . GLY A 1 88 ? -2.051 -3.366 -14.396 1.00 69.38 88 GLY A CA 1
ATOM 701 C C . GLY A 1 88 ? -2.883 -4.592 -14.786 1.00 69.38 88 GLY A C 1
ATOM 702 O O . GLY A 1 88 ? -3.865 -4.453 -15.515 1.00 69.38 88 GLY A O 1
ATOM 703 N N . LYS A 1 89 ? -2.496 -5.791 -14.364 1.00 78.81 89 LYS A N 1
ATOM 704 C CA . LYS A 1 89 ? -3.112 -7.086 -14.695 1.00 78.81 89 LYS A CA 1
ATOM 705 C C . LYS A 1 89 ? -3.829 -7.659 -13.470 1.00 78.81 89 LYS A C 1
ATOM 707 O O . LYS A 1 89 ? -3.626 -7.226 -12.342 1.00 78.81 89 LYS A O 1
ATOM 712 N N . SER A 1 90 ? -4.728 -8.624 -13.670 1.00 73.00 90 SER A N 1
ATOM 713 C CA . SER A 1 90 ? -5.537 -9.180 -12.567 1.00 73.00 90 SER A CA 1
ATOM 714 C C . SER A 1 90 ? -4.735 -9.995 -11.552 1.00 73.00 90 SER A C 1
ATOM 716 O O . SER A 1 90 ? -5.200 -10.177 -10.431 1.00 73.00 90 SER A O 1
ATOM 718 N N . TYR A 1 91 ? -3.575 -10.506 -11.960 1.00 79.75 91 TYR A N 1
ATOM 719 C CA . TYR A 1 91 ? -2.666 -11.306 -11.141 1.00 79.75 91 TYR A CA 1
ATOM 720 C C . TYR A 1 91 ? -1.502 -10.487 -10.568 1.00 79.75 91 TYR A C 1
ATOM 722 O O . TYR A 1 91 ? -0.614 -11.052 -9.932 1.00 79.75 91 TYR A O 1
ATOM 730 N N . ASP A 1 92 ? -1.498 -9.171 -10.788 1.00 87.75 92 ASP A N 1
ATOM 731 C CA . ASP A 1 92 ? -0.480 -8.300 -10.220 1.00 87.75 92 ASP A CA 1
ATOM 732 C C . ASP A 1 92 ? -0.612 -8.217 -8.690 1.00 87.75 92 ASP A C 1
ATOM 734 O O . ASP A 1 92 ? -1.700 -8.427 -8.129 1.00 87.75 92 ASP A O 1
ATOM 738 N N . PRO A 1 93 ? 0.478 -7.860 -7.990 1.00 92.06 93 PRO A N 1
ATOM 739 C CA . PRO A 1 93 ? 0.426 -7.535 -6.575 1.00 92.06 93 PRO A CA 1
ATOM 740 C C . PRO A 1 93 ? -0.639 -6.480 -6.272 1.00 92.06 93 PRO A C 1
ATOM 742 O O . PRO A 1 93 ? -0.921 -5.586 -7.075 1.00 92.06 93 PRO A O 1
ATOM 745 N N . ASN A 1 94 ? -1.213 -6.563 -5.075 1.00 94.25 94 ASN A N 1
ATOM 746 C CA . ASN A 1 94 ? -2.172 -5.581 -4.601 1.00 94.25 94 ASN A CA 1
ATOM 747 C C . ASN A 1 94 ? -1.888 -5.161 -3.162 1.00 94.25 94 ASN A C 1
ATOM 749 O O . ASN A 1 94 ? -1.246 -5.872 -2.392 1.00 94.25 94 ASN A O 1
ATOM 753 N N . THR A 1 95 ? -2.383 -3.980 -2.816 1.00 95.44 95 THR A N 1
ATOM 754 C CA . THR A 1 95 ? -2.424 -3.485 -1.442 1.00 95.44 95 THR A CA 1
ATOM 755 C C . THR A 1 95 ? -3.797 -2.900 -1.149 1.00 95.44 95 THR A C 1
ATOM 757 O O . THR A 1 95 ? -4.527 -2.501 -2.064 1.00 95.44 95 THR A O 1
ATOM 760 N N . ARG A 1 96 ? -4.174 -2.871 0.131 1.00 94.94 96 ARG A N 1
ATOM 761 C CA . ARG A 1 96 ? -5.458 -2.339 0.586 1.00 94.94 96 ARG A CA 1
ATOM 762 C C . ARG A 1 96 ? -5.256 -1.308 1.681 1.00 94.94 96 ARG A C 1
ATOM 764 O O . ARG A 1 96 ? -4.635 -1.608 2.696 1.00 94.94 96 ARG A O 1
ATOM 771 N N . PHE A 1 97 ? -5.875 -0.145 1.531 1.00 94.31 97 PHE A N 1
ATOM 772 C CA . PHE A 1 97 ? -5.813 0.922 2.525 1.00 94.31 97 PHE A CA 1
ATOM 773 C C . PHE A 1 97 ? -7.170 1.581 2.767 1.00 94.31 97 PHE A C 1
ATOM 775 O O . PHE A 1 97 ? -8.077 1.511 1.939 1.00 94.31 97 PHE A O 1
ATOM 782 N N . LYS A 1 98 ? -7.319 2.175 3.953 1.00 93.31 98 LYS A N 1
ATOM 783 C CA . LYS A 1 98 ? -8.488 2.965 4.356 1.00 93.31 98 LYS A CA 1
ATOM 784 C C . LYS A 1 98 ? -8.344 4.379 3.790 1.00 93.31 98 LYS A C 1
ATOM 786 O O . LYS A 1 98 ? -7.290 4.983 3.960 1.00 93.31 98 LYS A O 1
ATOM 791 N N . GLY A 1 99 ? -9.400 4.910 3.184 1.00 92.00 99 GLY A N 1
ATOM 792 C CA . GLY A 1 99 ? -9.483 6.309 2.759 1.00 92.00 99 GLY A CA 1
ATOM 793 C C . GLY A 1 99 ? -10.910 6.841 2.879 1.00 92.00 99 GLY A C 1
ATOM 794 O O . GLY A 1 99 ? -11.846 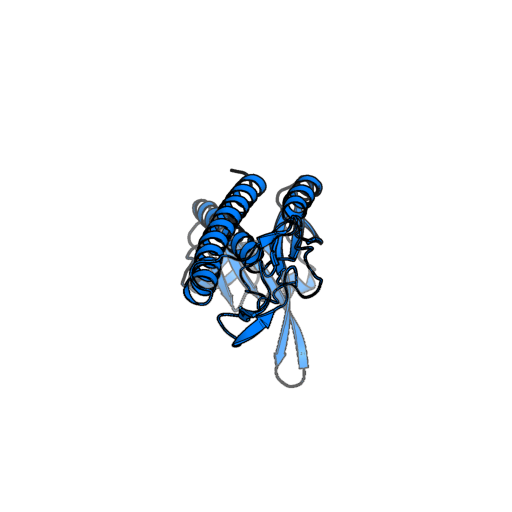6.069 3.115 1.00 92.00 99 GLY A O 1
ATOM 795 N N . LEU A 1 100 ? -11.077 8.156 2.758 1.00 93.31 100 LEU A N 1
ATOM 796 C CA . LEU A 1 100 ? -12.397 8.784 2.784 1.00 93.31 100 LEU A CA 1
ATOM 797 C C . LEU A 1 100 ? -13.184 8.403 1.533 1.00 93.31 100 LEU A C 1
ATOM 799 O O . LEU A 1 100 ? -12.642 8.387 0.429 1.00 93.31 100 LEU A O 1
ATOM 803 N N . THR A 1 101 ? -14.479 8.127 1.686 1.00 92.56 101 THR A N 1
ATOM 804 C CA . THR A 1 101 ? -15.344 7.868 0.525 1.00 92.56 101 THR A CA 1
ATOM 805 C C . THR A 1 101 ? -15.490 9.119 -0.347 1.00 92.56 101 THR A C 1
ATOM 807 O O . THR A 1 101 ? -15.596 8.998 -1.564 1.00 92.56 101 THR A O 1
ATOM 810 N N . ALA A 1 102 ? -15.430 10.314 0.254 1.00 92.00 102 ALA A N 1
ATOM 811 C CA . ALA A 1 102 ? -15.441 11.589 -0.468 1.00 92.00 102 ALA A CA 1
ATOM 812 C C . ALA A 1 102 ? -14.257 11.726 -1.448 1.00 92.00 102 ALA A C 1
ATOM 814 O O . ALA A 1 102 ? -14.424 12.249 -2.546 1.00 92.00 102 ALA A O 1
ATOM 815 N N . ASP A 1 103 ? -13.105 11.150 -1.098 1.00 91.62 103 ASP A N 1
ATOM 816 C CA . ASP A 1 103 ? -11.867 11.202 -1.884 1.00 91.62 103 ASP A CA 1
ATOM 817 C C . ASP A 1 103 ? -11.823 10.138 -2.997 1.00 91.62 103 ASP A C 1
ATOM 819 O O . ASP A 1 103 ? -10.800 9.956 -3.661 1.00 91.62 103 ASP A O 1
ATOM 823 N N . TYR A 1 104 ? -12.916 9.394 -3.209 1.00 91.12 104 TYR A N 1
ATOM 824 C CA . TYR A 1 104 ? -12.967 8.273 -4.147 1.00 91.12 104 TYR A CA 1
ATOM 825 C C . TYR A 1 104 ? -12.529 8.659 -5.561 1.00 91.12 104 TYR A C 1
ATOM 827 O O . TYR A 1 104 ? -11.658 8.001 -6.128 1.00 91.12 104 TYR A O 1
ATOM 835 N N . GLN A 1 105 ? -13.114 9.718 -6.126 1.00 92.62 105 GLN A N 1
ATOM 836 C CA . GLN A 1 105 ? -12.840 10.114 -7.509 1.00 92.62 105 GLN A CA 1
ATOM 837 C C . GLN A 1 105 ? -11.386 10.553 -7.694 1.00 92.62 105 GLN A C 1
ATOM 839 O O . GLN A 1 105 ? -10.745 10.161 -8.667 1.00 92.62 105 GLN A O 1
ATOM 844 N N . GLU A 1 106 ? -10.850 11.318 -6.744 1.00 93.81 106 GLU A N 1
ATOM 845 C CA . GLU A 1 106 ? -9.463 11.782 -6.786 1.00 93.81 10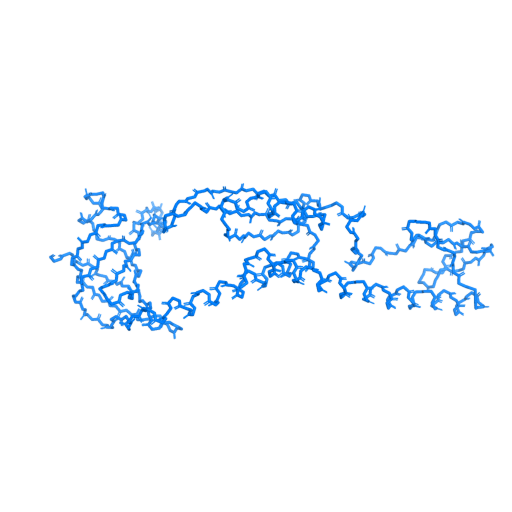6 GLU A CA 1
ATOM 846 C C . GLU A 1 106 ? -8.477 10.630 -6.597 1.00 93.81 106 GLU A C 1
ATOM 848 O O . GLU A 1 106 ? -7.489 10.542 -7.321 1.00 93.81 106 GLU A O 1
ATOM 853 N N . THR A 1 107 ? -8.777 9.702 -5.685 1.00 93.38 107 THR A N 1
ATOM 854 C CA . THR A 1 107 ? -7.945 8.518 -5.448 1.00 93.38 107 THR A CA 1
ATOM 855 C C . THR A 1 107 ? -7.913 7.618 -6.679 1.00 93.38 107 THR A C 1
ATOM 857 O O . THR A 1 107 ? -6.841 7.177 -7.081 1.00 93.38 107 THR A O 1
ATOM 860 N N . VAL A 1 108 ? -9.062 7.361 -7.312 1.00 92.94 108 VAL A N 1
ATOM 861 C CA . VAL A 1 108 ? -9.126 6.567 -8.550 1.00 92.94 108 VAL A CA 1
ATOM 862 C C . VAL A 1 108 ? -8.349 7.257 -9.666 1.00 92.94 108 VAL A C 1
ATOM 864 O O . VAL A 1 108 ? -7.462 6.638 -10.247 1.00 92.94 108 VAL A O 1
ATOM 867 N N . LYS A 1 109 ? -8.600 8.551 -9.898 1.00 94.12 109 LYS A N 1
ATOM 868 C CA . LYS A 1 109 ? -7.904 9.336 -10.925 1.00 94.12 109 LYS A CA 1
ATOM 869 C C . LYS A 1 109 ? -6.389 9.355 -10.714 1.00 94.12 109 LYS A C 1
ATOM 871 O O . LYS A 1 109 ? -5.643 9.264 -11.685 1.00 94.12 109 LYS A O 1
ATOM 876 N N . LEU A 1 110 ? -5.939 9.471 -9.462 1.00 94.00 110 LEU A N 1
ATOM 877 C CA . LEU A 1 110 ? -4.526 9.383 -9.116 1.00 94.00 110 LEU A CA 1
ATOM 878 C C . LEU A 1 110 ? -3.975 8.009 -9.489 1.00 94.00 110 LEU A C 1
ATOM 880 O O . LEU A 1 110 ? -3.022 7.936 -10.236 1.00 94.00 110 LEU A O 1
ATOM 884 N N . MET A 1 111 ? -4.557 6.916 -9.009 1.00 94.06 111 MET A N 1
ATOM 885 C CA . MET A 1 111 ? -3.993 5.581 -9.252 1.00 94.06 111 MET A CA 1
ATOM 886 C C . MET A 1 111 ? -4.002 5.204 -10.742 1.00 94.06 111 MET A C 1
ATOM 888 O O . MET A 1 111 ? -3.030 4.634 -11.241 1.00 94.06 111 MET A O 1
ATOM 892 N N . GLU A 1 112 ? -5.058 5.567 -11.471 1.00 91.31 112 GLU A N 1
ATOM 893 C CA . GLU A 1 112 ? -5.176 5.306 -12.909 1.00 91.31 112 GLU A CA 1
ATOM 894 C C . GLU A 1 112 ? -4.156 6.097 -13.739 1.00 91.31 112 GLU A C 1
ATOM 896 O O . GLU A 1 112 ? -3.694 5.590 -14.762 1.00 91.31 112 GLU A O 1
ATOM 901 N N . SER A 1 113 ? -3.721 7.284 -13.293 1.00 91.38 113 SER A N 1
ATOM 902 C CA . SER A 1 113 ? -2.655 8.030 -13.985 1.00 91.38 113 SER A CA 1
ATOM 903 C C . SER A 1 113 ? -1.290 7.327 -13.917 1.00 91.38 113 SER A C 1
ATOM 905 O O . SER A 1 113 ? -0.423 7.571 -14.757 1.00 91.38 113 SER A O 1
ATOM 907 N N . PHE A 1 114 ? -1.127 6.391 -12.977 1.00 90.06 114 PHE A N 1
ATOM 908 C CA . PHE A 1 114 ? 0.023 5.492 -12.848 1.00 90.06 114 PHE A CA 1
ATOM 909 C C . PHE A 1 114 ? -0.277 4.083 -13.402 1.00 90.06 114 PHE A C 1
ATOM 911 O O . PHE A 1 114 ? 0.393 3.118 -13.048 1.00 90.06 114 PHE A O 1
ATOM 918 N N . GLY A 1 115 ? -1.311 3.908 -14.234 1.00 88.31 115 GLY A N 1
ATOM 919 C CA . GLY A 1 115 ? -1.648 2.603 -14.824 1.00 88.31 115 GLY A CA 1
ATOM 920 C C . GLY A 1 115 ? -2.079 1.534 -13.806 1.00 88.31 115 GLY A C 1
ATOM 921 O O . GLY A 1 115 ? -2.094 0.340 -14.122 1.00 88.31 115 GLY A O 1
ATOM 922 N N . LEU A 1 116 ? -2.428 1.937 -12.579 1.00 91.75 116 LEU A N 1
ATOM 923 C CA . LEU A 1 116 ? -2.869 1.040 -11.514 1.00 91.75 116 LEU A CA 1
ATOM 924 C C . LEU A 1 116 ? -4.389 0.867 -11.5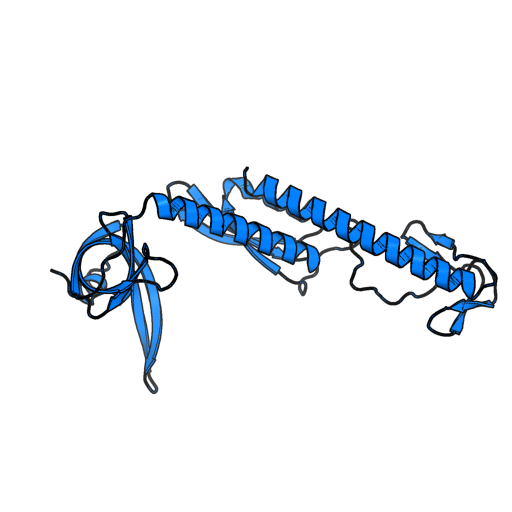65 1.00 91.75 116 LEU A C 1
ATOM 926 O O . LEU A 1 116 ? -5.137 1.807 -11.828 1.00 91.75 116 LEU A O 1
ATOM 930 N N . ARG A 1 117 ? -4.868 -0.337 -11.248 1.00 91.56 117 ARG A N 1
ATOM 931 C CA . ARG A 1 117 ? -6.304 -0.611 -11.111 1.00 91.56 117 ARG A CA 1
ATOM 932 C C . ARG A 1 117 ? -6.752 -0.370 -9.682 1.00 91.56 117 ARG A C 1
ATOM 934 O O . ARG A 1 117 ? -6.093 -0.822 -8.747 1.00 91.56 117 ARG A O 1
ATOM 941 N N . VAL A 1 118 ? -7.925 0.232 -9.517 1.00 92.94 118 VAL A N 1
ATOM 942 C CA . VAL A 1 118 ? -8.536 0.462 -8.203 1.00 92.94 118 VAL A CA 1
ATOM 943 C C . VAL A 1 118 ? -9.875 -0.251 -8.103 1.00 92.94 118 VAL A C 1
ATOM 945 O O . VAL A 1 118 ? -10.701 -0.206 -9.010 1.00 92.94 118 VAL A O 1
ATOM 948 N N . LYS A 1 119 ? -10.111 -0.896 -6.964 1.00 92.31 119 LYS A N 1
ATOM 949 C CA . LYS A 1 119 ? -11.421 -1.393 -6.543 1.00 92.31 119 LYS A CA 1
ATOM 950 C C . LYS A 1 119 ? -11.754 -0.820 -5.177 1.00 92.31 119 LYS A C 1
ATOM 952 O O . LYS A 1 119 ? -10.871 -0.682 -4.335 1.00 92.31 119 LYS A O 1
ATOM 957 N N . THR A 1 120 ? -13.026 -0.533 -4.935 1.00 92.06 120 THR A N 1
ATOM 958 C CA . THR A 1 120 ? -13.502 -0.192 -3.592 1.00 92.06 120 THR A CA 1
ATOM 959 C C . THR A 1 120 ? -14.146 -1.392 -2.920 1.00 92.06 120 THR A C 1
ATOM 961 O O . THR A 1 120 ? -14.762 -2.240 -3.564 1.00 92.06 120 THR A O 1
ATOM 964 N N . GLY A 1 121 ? -13.952 -1.482 -1.610 1.00 86.81 121 GLY A N 1
ATOM 965 C CA . GLY A 1 121 ? -14.527 -2.508 -0.756 1.00 86.81 121 GLY A CA 1
ATOM 966 C C . GLY A 1 121 ? -15.616 -1.956 0.159 1.00 86.81 121 GLY A C 1
ATOM 967 O O . GLY A 1 121 ? -16.340 -1.019 -0.173 1.00 86.81 121 GLY A O 1
ATOM 968 N N . ARG A 1 122 ? -15.709 -2.558 1.349 1.00 89.44 122 ARG A N 1
ATOM 969 C CA . ARG A 1 122 ? -16.652 -2.179 2.409 1.00 89.44 122 ARG A CA 1
ATOM 970 C C . ARG A 1 122 ? -16.601 -0.675 2.699 1.00 89.44 122 ARG A C 1
ATOM 972 O O . ARG A 1 122 ? -15.511 -0.115 2.802 1.00 89.44 122 ARG A O 1
ATOM 979 N N . ARG A 1 123 ? -17.779 -0.085 2.914 1.00 93.12 123 ARG A N 1
ATOM 980 C CA . ARG A 1 123 ? -17.966 1.279 3.425 1.00 93.12 123 ARG A CA 1
ATOM 981 C C . ARG A 1 123 ? -18.454 1.253 4.869 1.00 93.12 123 ARG A C 1
ATOM 983 O O . ARG A 1 123 ? -19.150 0.313 5.265 1.00 93.12 123 ARG A O 1
ATOM 990 N N . TRP A 1 124 ? -18.055 2.234 5.664 1.00 91.50 124 TRP A N 1
ATOM 991 C CA . TRP A 1 124 ? -18.500 2.386 7.049 1.00 91.50 124 TRP A CA 1
ATOM 992 C C . TRP A 1 124 ? -18.387 3.837 7.508 1.00 91.50 124 TRP A C 1
ATOM 994 O O . TRP A 1 124 ? -17.635 4.618 6.935 1.00 91.50 124 TRP A O 1
ATOM 1004 N N . HIS A 1 125 ? -19.124 4.179 8.562 1.00 88.12 125 HIS A N 1
ATOM 1005 C CA . HIS A 1 125 ? -19.034 5.485 9.205 1.00 88.12 125 HIS A CA 1
ATOM 1006 C C . HIS A 1 125 ? -18.144 5.396 10.443 1.00 88.12 125 HIS A C 1
ATOM 1008 O O . HIS A 1 125 ? -18.270 4.467 11.243 1.00 88.12 125 HIS A O 1
ATOM 1014 N N . GLU A 1 126 ? -17.253 6.363 10.605 1.00 83.94 126 GLU A N 1
ATOM 1015 C CA . GLU A 1 126 ? -16.353 6.493 11.746 1.00 83.94 126 GLU A CA 1
ATOM 1016 C C . GLU A 1 126 ? -16.145 7.984 12.019 1.00 83.94 126 GLU A C 1
ATOM 1018 O O . GLU A 1 126 ? -15.846 8.748 11.106 1.00 83.94 126 GLU A O 1
ATOM 1023 N N . SER A 1 127 ? -16.364 8.420 13.262 1.00 80.81 127 SER A N 1
ATOM 1024 C CA . SER A 1 127 ? -16.188 9.825 13.671 1.00 80.81 127 SER A CA 1
ATOM 1025 C C . SER A 1 127 ? -16.922 10.849 12.783 1.00 80.81 127 SER A C 1
ATOM 1027 O O . SER A 1 127 ? -16.402 11.923 12.498 1.00 80.81 127 SER A O 1
ATOM 1029 N N . GLY A 1 128 ? -18.134 10.514 12.324 1.00 84.88 128 GLY A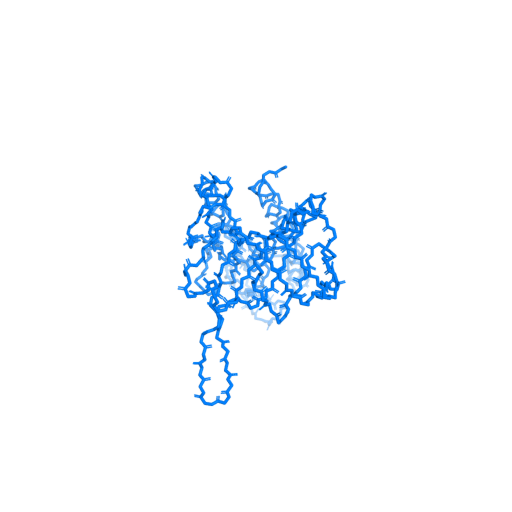 N 1
ATOM 1030 C CA . GLY A 1 128 ? -18.958 11.390 11.479 1.00 84.88 128 GLY A CA 1
ATOM 1031 C C . GLY A 1 128 ? -18.551 11.443 10.001 1.00 84.88 128 GLY A C 1
ATOM 1032 O O . GLY A 1 128 ? -19.189 12.152 9.230 1.00 84.88 128 GLY A O 1
ATOM 1033 N N . GLN A 1 129 ? -17.534 10.683 9.592 1.00 91.12 129 GLN A N 1
ATOM 1034 C CA . GLN A 1 129 ? -17.084 10.587 8.205 1.00 91.12 129 GLN A CA 1
ATOM 1035 C C . GLN A 1 129 ? -17.318 9.179 7.655 1.00 91.12 129 GLN A C 1
ATOM 1037 O O . GLN A 1 129 ? -17.232 8.187 8.382 1.00 91.12 129 GLN A O 1
ATOM 1042 N N . GLU A 1 130 ? -17.621 9.085 6.360 1.00 93.94 130 GLU A N 1
ATOM 1043 C CA . GLU A 1 130 ? -17.712 7.802 5.666 1.00 93.94 130 GLU A CA 1
ATOM 1044 C C . GLU A 1 130 ? -16.345 7.424 5.083 1.00 93.94 130 GLU A C 1
ATOM 1046 O O . GLU A 1 130 ? -15.718 8.192 4.346 1.00 93.94 130 GLU A O 1
ATOM 1051 N N . TYR A 1 131 ? -15.900 6.213 5.395 1.00 94.06 131 TYR A N 1
ATOM 1052 C CA . TYR A 1 131 ? -14.672 5.619 4.892 1.00 94.06 131 TYR A CA 1
ATOM 1053 C C . TYR A 1 131 ? -14.974 4.416 4.010 1.00 94.06 131 TYR A C 1
ATOM 1055 O O . TYR A 1 131 ? -15.979 3.720 4.184 1.00 94.06 131 TYR A O 1
ATOM 1063 N N . CYS A 1 132 ? -14.041 4.118 3.111 1.00 94.06 132 CYS A N 1
ATOM 1064 C CA . CYS A 1 132 ? -14.027 2.881 2.355 1.00 94.06 132 CYS A CA 1
ATOM 1065 C C . CYS A 1 132 ? -12.617 2.289 2.279 1.00 94.06 132 CYS A C 1
ATOM 1067 O O . CYS A 1 132 ? -11.609 2.957 2.530 1.00 94.06 132 CYS A O 1
ATOM 1069 N N . TYR A 1 133 ? -12.545 1.001 1.948 1.00 94.56 133 TYR A N 1
ATOM 1070 C CA . TYR A 1 133 ? -11.278 0.385 1.573 1.00 94.56 133 TYR A CA 1
ATOM 1071 C C . TYR A 1 133 ? -11.022 0.562 0.080 1.00 94.56 133 TYR A C 1
ATOM 1073 O O . TYR A 1 133 ? -11.859 0.171 -0.731 1.00 94.56 133 TYR A O 1
ATOM 1081 N N . PHE A 1 134 ? -9.837 1.053 -0.266 1.00 95.06 134 PHE A N 1
ATOM 1082 C CA . PHE A 1 134 ? -9.296 1.029 -1.619 1.00 95.06 134 PHE A CA 1
ATOM 1083 C C . PHE A 1 134 ? -8.368 -0.170 -1.753 1.00 95.06 134 PHE A C 1
ATOM 1085 O O . PHE A 1 134 ? -7.453 -0.339 -0.950 1.00 95.06 134 PHE A O 1
ATOM 1092 N N . THR A 1 135 ? -8.602 -1.002 -2.759 1.00 95.44 135 THR A N 1
ATOM 1093 C CA . THR A 1 135 ? -7.699 -2.068 -3.185 1.00 95.44 135 THR A CA 1
ATOM 1094 C C . THR A 1 135 ? -7.063 -1.641 -4.495 1.00 95.44 135 THR A C 1
ATOM 1096 O O . THR A 1 135 ? -7.758 -1.507 -5.501 1.00 95.44 135 THR A O 1
ATOM 1099 N N . VAL A 1 136 ? -5.751 -1.427 -4.474 1.00 94.75 136 VAL A N 1
ATOM 1100 C CA . VAL A 1 136 ? -4.970 -1.000 -5.639 1.00 94.75 136 VAL A CA 1
ATOM 1101 C C . VAL A 1 136 ? -4.139 -2.174 -6.130 1.00 94.75 136 VAL A C 1
ATOM 1103 O O . VAL A 1 136 ? -3.572 -2.903 -5.321 1.00 94.75 136 VAL A O 1
ATOM 1106 N N . THR A 1 137 ? -4.110 -2.397 -7.439 1.00 94.38 137 THR A N 1
ATOM 1107 C CA . THR A 1 137 ? -3.446 -3.533 -8.097 1.00 94.38 137 THR A CA 1
ATOM 1108 C C . THR A 1 137 ? -2.609 -3.037 -9.271 1.00 94.38 137 THR A C 1
ATOM 1110 O O . THR A 1 137 ? -3.090 -2.219 -10.056 1.00 94.38 137 THR A O 1
ATOM 1113 N N . GLY A 1 138 ? -1.374 -3.519 -9.402 1.00 92.38 138 GLY A N 1
ATOM 1114 C CA . GLY A 1 138 ? -0.483 -3.131 -10.494 1.00 92.38 138 GLY A CA 1
ATOM 1115 C C . GLY A 1 138 ? 0.987 -3.413 -10.198 1.00 92.38 138 GLY A C 1
ATOM 1116 O O . GLY A 1 138 ? 1.319 -4.292 -9.404 1.00 92.38 138 GLY A O 1
ATOM 1117 N N . HIS A 1 139 ? 1.874 -2.636 -10.821 1.00 89.88 139 HIS A N 1
ATOM 1118 C CA . HIS A 1 139 ? 3.313 -2.885 -10.799 1.00 89.88 139 HIS A CA 1
ATOM 1119 C C . HIS A 1 139 ? 3.883 -3.020 -9.373 1.00 89.88 139 HIS A C 1
ATOM 1121 O O . HIS A 1 139 ? 3.693 -2.142 -8.523 1.00 89.88 139 HIS A O 1
ATOM 1127 N N . LYS A 1 140 ? 4.633 -4.103 -9.122 1.00 90.44 140 LYS A N 1
ATOM 1128 C CA . LYS A 1 140 ? 5.113 -4.519 -7.789 1.00 90.44 140 LYS A CA 1
ATOM 1129 C C . LYS A 1 140 ? 5.786 -3.389 -7.008 1.00 90.44 140 LYS A C 1
ATOM 1131 O O . LYS A 1 140 ? 5.459 -3.165 -5.842 1.00 90.44 140 LYS A O 1
ATOM 1136 N N . SER A 1 141 ? 6.691 -2.653 -7.652 1.00 91.00 141 SER A N 1
ATOM 1137 C CA . SER A 1 141 ? 7.444 -1.567 -7.013 1.00 91.00 141 SER A CA 1
ATOM 1138 C C . SER A 1 141 ? 6.559 -0.393 -6.585 1.00 91.00 141 SER A C 1
ATOM 1140 O O . SER A 1 141 ? 6.817 0.214 -5.546 1.00 91.00 141 SER A O 1
ATOM 1142 N N . LEU A 1 142 ? 5.491 -0.100 -7.335 1.00 93.25 142 LEU A N 1
ATOM 1143 C CA . LEU A 1 142 ? 4.543 0.963 -6.990 1.00 93.25 142 LEU A CA 1
ATOM 1144 C C . LEU A 1 142 ? 3.605 0.533 -5.864 1.00 93.25 142 LEU A C 1
ATOM 1146 O O . LEU A 1 142 ? 3.371 1.296 -4.930 1.00 93.25 142 LEU A O 1
ATOM 1150 N N . ILE A 1 143 ? 3.129 -0.714 -5.898 1.00 95.12 143 ILE A N 1
ATOM 1151 C CA . ILE A 1 143 ? 2.321 -1.286 -4.813 1.00 95.12 143 ILE A CA 1
ATOM 1152 C C . ILE A 1 143 ? 3.101 -1.288 -3.494 1.00 95.12 143 ILE A C 1
ATOM 1154 O O . ILE A 1 143 ? 2.547 -0.915 -2.459 1.00 95.12 143 ILE A O 1
ATOM 1158 N N . GLY A 1 144 ? 4.394 -1.625 -3.532 1.00 95.25 144 GLY A N 1
ATOM 1159 C CA . GLY A 1 144 ? 5.279 -1.522 -2.371 1.00 95.25 144 GLY A CA 1
ATOM 1160 C C . GLY A 1 144 ? 5.407 -0.090 -1.836 1.00 95.25 144 GLY A C 1
ATOM 1161 O O . GLY A 1 144 ? 5.337 0.119 -0.625 1.00 95.25 144 GLY A O 1
ATOM 1162 N N . ALA A 1 145 ? 5.529 0.908 -2.720 1.00 96.06 145 ALA A N 1
ATOM 1163 C CA . ALA A 1 145 ? 5.590 2.319 -2.329 1.00 96.06 145 ALA A CA 1
ATOM 1164 C C . ALA A 1 145 ? 4.282 2.815 -1.685 1.00 96.06 145 ALA A C 1
ATOM 1166 O O . ALA A 1 145 ? 4.322 3.533 -0.681 1.00 96.06 145 ALA A O 1
ATOM 1167 N N . ILE A 1 146 ? 3.127 2.385 -2.207 1.00 96.50 146 ILE A N 1
ATOM 1168 C CA . ILE A 1 146 ? 1.816 2.681 -1.613 1.00 96.50 146 ILE A CA 1
ATOM 1169 C C . ILE A 1 146 ? 1.716 2.048 -0.225 1.00 96.50 146 ILE A C 1
ATOM 1171 O O . ILE A 1 146 ? 1.388 2.745 0.732 1.00 96.50 146 ILE A O 1
ATOM 1175 N N . ALA A 1 147 ? 2.024 0.752 -0.099 1.00 96.00 147 ALA A N 1
ATOM 1176 C CA . ALA A 1 147 ? 1.926 0.030 1.168 1.00 96.00 147 ALA A CA 1
ATOM 1177 C C . ALA A 1 147 ? 2.768 0.698 2.264 1.00 96.00 147 ALA A C 1
ATOM 1179 O O . ALA A 1 147 ? 2.238 1.042 3.318 1.00 96.00 147 ALA A O 1
ATOM 1180 N N . LYS A 1 148 ? 4.037 1.002 1.968 1.00 96.56 148 LYS A N 1
ATOM 1181 C CA . LYS A 1 148 ? 4.949 1.666 2.908 1.00 96.56 148 LYS A CA 1
ATOM 1182 C C . LYS A 1 148 ? 4.461 3.059 3.319 1.00 96.56 148 LYS A C 1
ATOM 1184 O O . LYS A 1 148 ? 4.537 3.425 4.489 1.00 96.56 148 LYS A O 1
ATOM 1189 N N . THR A 1 149 ? 3.948 3.840 2.369 1.00 96.25 149 THR A N 1
ATOM 1190 C CA . THR A 1 149 ? 3.413 5.183 2.651 1.00 96.25 149 THR A CA 1
ATOM 1191 C C . THR A 1 149 ? 2.173 5.115 3.537 1.00 96.25 149 THR A C 1
ATOM 1193 O O . THR A 1 149 ? 2.045 5.892 4.481 1.00 96.25 149 THR A O 1
ATOM 1196 N N . VAL A 1 150 ? 1.272 4.168 3.269 1.00 94.75 150 VAL A N 1
ATOM 1197 C CA . VAL A 1 150 ? 0.071 3.942 4.082 1.00 94.75 150 VAL A CA 1
ATOM 1198 C C . VAL A 1 150 ? 0.439 3.487 5.492 1.00 94.75 150 VAL A C 1
ATOM 1200 O O . VAL A 1 150 ? -0.134 3.998 6.450 1.00 94.75 150 VAL A O 1
ATOM 1203 N N . GLU A 1 151 ? 1.387 2.562 5.636 1.00 93.94 151 GLU A N 1
ATOM 1204 C CA . GLU A 1 151 ? 1.879 2.107 6.941 1.00 93.94 151 GLU A CA 1
ATOM 1205 C C . GLU A 1 151 ? 2.468 3.266 7.751 1.00 93.94 151 GLU A C 1
ATOM 1207 O O . GLU A 1 151 ? 2.145 3.412 8.928 1.00 93.94 151 GLU A O 1
ATOM 1212 N N . ALA A 1 152 ? 3.253 4.145 7.119 1.00 93.75 152 ALA A N 1
ATOM 1213 C CA . ALA A 1 152 ? 3.792 5.337 7.771 1.00 93.75 152 ALA A CA 1
ATOM 1214 C C . ALA A 1 152 ? 2.684 6.295 8.244 1.00 93.75 152 ALA A C 1
ATOM 1216 O O . ALA A 1 152 ? 2.705 6.742 9.388 1.00 93.75 152 ALA A O 1
ATOM 1217 N N . ILE A 1 153 ? 1.673 6.554 7.405 1.00 92.06 153 ILE A N 1
ATOM 1218 C CA . ILE A 1 153 ? 0.507 7.377 7.776 1.00 92.06 153 ILE A CA 1
ATOM 1219 C C . ILE A 1 153 ? -0.243 6.761 8.963 1.00 92.06 153 ILE A C 1
ATOM 1221 O O . ILE A 1 153 ? -0.637 7.470 9.887 1.00 92.06 153 ILE A O 1
ATOM 1225 N N . GLN A 1 154 ? -0.449 5.443 8.950 1.00 89.81 154 GLN A N 1
ATOM 1226 C CA . GLN A 1 154 ? -1.134 4.741 10.034 1.00 89.81 154 GLN A CA 1
ATOM 1227 C C . GLN A 1 154 ? -0.333 4.779 11.336 1.00 89.81 154 GLN A C 1
ATOM 1229 O O . GLN A 1 154 ? -0.922 4.988 12.394 1.00 89.81 154 GLN A O 1
ATOM 1234 N N . ALA A 1 155 ? 0.989 4.618 11.267 1.00 89.56 155 ALA A N 1
ATOM 1235 C CA . ALA A 1 155 ? 1.865 4.723 12.426 1.00 89.56 155 ALA A CA 1
ATOM 1236 C C . ALA A 1 155 ? 1.828 6.135 13.030 1.00 89.56 155 ALA A C 1
ATOM 1238 O O . ALA A 1 155 ? 1.648 6.273 14.235 1.00 89.56 155 ALA A O 1
ATOM 1239 N N . GLU A 1 156 ? 1.904 7.184 12.207 1.00 90.56 156 GLU A N 1
ATOM 1240 C CA . GLU A 1 156 ? 1.786 8.576 12.666 1.00 90.56 156 GLU A CA 1
ATOM 1241 C C . GLU A 1 156 ? 0.435 8.851 13.335 1.00 90.56 156 GLU A C 1
ATOM 1243 O O . GLU A 1 156 ? 0.384 9.457 14.404 1.00 90.56 156 GLU A O 1
ATOM 1248 N N . GLN A 1 157 ? -0.659 8.365 12.740 1.00 86.31 157 GLN A N 1
ATOM 1249 C CA . GLN A 1 157 ? -1.992 8.498 13.322 1.00 86.31 157 GLN A CA 1
ATOM 1250 C C . GLN A 1 157 ? -2.087 7.768 14.666 1.00 86.31 157 GLN A C 1
ATOM 1252 O O . GLN A 1 157 ? -2.667 8.290 15.616 1.00 86.31 157 GLN A O 1
ATOM 1257 N N . HIS A 1 158 ? -1.502 6.574 14.762 1.00 83.75 158 HIS A N 1
ATOM 1258 C CA . HIS A 1 158 ? -1.477 5.795 15.992 1.00 83.75 158 HIS A CA 1
ATOM 1259 C C . HIS A 1 158 ? -0.687 6.502 17.102 1.00 83.75 158 HIS A C 1
ATOM 1261 O O . HIS A 1 158 ? -1.160 6.589 18.235 1.00 83.75 158 HIS A O 1
ATOM 1267 N N . GLU A 1 159 ? 0.483 7.056 16.781 1.00 86.56 159 GLU A N 1
ATOM 1268 C CA . GLU A 1 159 ? 1.296 7.830 17.723 1.00 86.56 159 GLU A CA 1
ATOM 1269 C C . GLU A 1 159 ? 0.607 9.131 18.151 1.00 86.56 159 GLU A C 1
ATOM 1271 O O . GLU A 1 159 ? 0.648 9.489 19.326 1.00 86.56 159 GLU A O 1
ATOM 1276 N N . TYR A 1 160 ? -0.096 9.809 17.240 1.00 85.38 160 TYR A N 1
ATOM 1277 C CA . TYR A 1 160 ? -0.928 10.960 17.589 1.00 85.38 160 TYR A CA 1
ATOM 1278 C C . TYR A 1 160 ? -2.058 10.565 18.547 1.00 85.38 160 TYR A C 1
ATOM 1280 O O . TYR A 1 160 ? -2.260 11.211 19.571 1.00 85.38 160 TYR A O 1
ATOM 1288 N N . GLU A 1 161 ? -2.764 9.466 18.272 1.00 82.81 161 GLU A N 1
ATOM 1289 C CA . GLU A 1 161 ? -3.825 8.972 19.151 1.00 82.81 161 GLU A CA 1
ATOM 1290 C C . GLU A 1 161 ? -3.319 8.603 20.547 1.00 82.81 161 GLU A C 1
ATOM 1292 O O . GLU A 1 161 ? -4.036 8.833 21.521 1.00 82.81 161 GLU A O 1
ATOM 1297 N N . LYS A 1 162 ? -2.108 8.044 20.668 1.00 83.06 162 LYS A N 1
ATOM 1298 C CA . LYS A 1 162 ? -1.503 7.718 21.970 1.00 83.06 162 LYS A CA 1
ATOM 1299 C C . LYS A 1 162 ? -1.390 8.935 22.884 1.00 83.06 162 LYS A C 1
ATOM 1301 O O . LYS A 1 162 ? -1.541 8.780 24.089 1.00 83.06 162 LYS A O 1
ATOM 1306 N N . GLN A 1 163 ? -1.197 10.139 22.340 1.00 83.19 163 GLN A N 1
ATOM 1307 C CA . GLN A 1 163 ? -1.077 11.370 23.136 1.00 83.19 163 GLN A CA 1
ATOM 1308 C C . GLN A 1 163 ? -2.349 11.696 23.930 1.00 83.19 163 GLN A C 1
ATOM 1310 O O . GLN A 1 163 ? -2.281 12.367 24.957 1.00 83.19 163 GLN A O 1
ATOM 1315 N N . PHE A 1 164 ? -3.504 11.205 23.476 1.00 82.31 164 PHE A N 1
ATOM 1316 C CA . PHE A 1 164 ? -4.799 11.417 24.127 1.00 82.31 164 PHE A CA 1
ATOM 1317 C C . PHE A 1 164 ? -5.239 10.231 24.989 1.00 82.31 164 PHE A C 1
ATOM 1319 O O . PHE A 1 164 ? -6.314 10.278 25.588 1.00 82.31 164 PHE A O 1
ATOM 1326 N N . LYS A 1 165 ? -4.445 9.156 25.040 1.00 87.50 165 LYS A N 1
ATOM 1327 C CA . LYS A 1 165 ? -4.754 7.942 25.795 1.00 87.50 165 LYS A CA 1
ATOM 1328 C C . LYS A 1 165 ? -3.903 7.895 27.060 1.00 87.50 165 LYS A C 1
ATOM 1330 O O . LYS A 1 165 ? -2.689 8.059 27.027 1.00 87.50 165 LYS A O 1
ATOM 1335 N N . GLY A 1 166 ? -4.550 7.643 28.191 1.00 88.19 166 GLY A N 1
ATOM 1336 C CA . GLY A 1 166 ? -3.870 7.339 29.442 1.00 88.19 166 GLY A CA 1
ATOM 1337 C C . GLY A 1 166 ? -3.252 5.939 29.448 1.00 88.19 166 GLY A C 1
ATOM 1338 O O . GLY A 1 166 ? -3.426 5.141 28.527 1.00 88.19 166 GLY A O 1
ATOM 1339 N N . VAL A 1 167 ? -2.559 5.621 30.540 1.00 89.56 167 VAL A N 1
ATOM 1340 C CA . VAL A 1 167 ? -1.987 4.288 30.768 1.00 89.56 167 VAL A CA 1
ATOM 1341 C C . VAL A 1 167 ? -3.113 3.275 31.004 1.00 89.56 167 VAL A C 1
ATOM 1343 O O . VAL A 1 167 ? -4.011 3.507 31.821 1.00 89.56 167 VAL A O 1
ATOM 1346 N N . ALA A 1 168 ? -3.081 2.150 30.292 1.00 91.38 168 ALA A N 1
ATOM 1347 C CA . ALA A 1 168 ? -4.034 1.063 30.471 1.00 91.38 168 ALA A CA 1
ATOM 1348 C C . ALA A 1 168 ? -3.814 0.362 31.832 1.00 91.38 168 ALA A C 1
ATOM 1350 O O . ALA A 1 168 ? -2.689 0.306 32.324 1.00 91.38 168 ALA A O 1
ATOM 1351 N N . PRO A 1 169 ? -4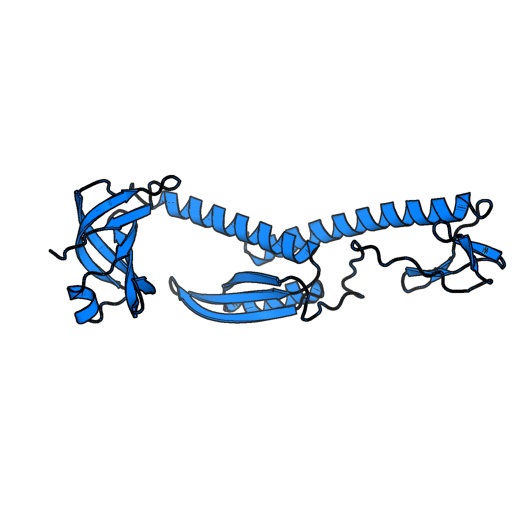.856 -0.173 32.484 1.00 90.88 169 PRO A N 1
ATOM 1352 C CA . PRO A 1 169 ? -4.726 -0.828 33.786 1.00 90.88 169 PRO A CA 1
ATOM 1353 C C . PRO A 1 169 ? -3.888 -2.114 33.713 1.00 90.88 169 PRO A C 1
ATOM 1355 O O . PRO A 1 169 ? -3.823 -2.776 32.678 1.00 90.88 169 PRO A O 1
ATOM 1358 N N . THR A 1 170 ? -3.302 -2.506 34.845 1.00 92.62 170 THR A N 1
ATOM 1359 C CA . THR A 1 170 ? -2.590 -3.781 35.019 1.00 92.62 170 THR A CA 1
ATOM 1360 C C . THR A 1 170 ? -3.153 -4.565 36.198 1.00 92.62 170 THR A C 1
ATOM 1362 O O . THR A 1 170 ? -3.593 -4.006 37.203 1.00 92.62 170 THR A O 1
ATOM 1365 N N . GLY A 1 171 ? -3.150 -5.891 36.083 1.00 93.12 171 GLY A N 1
ATOM 1366 C CA . GLY A 1 171 ? -3.655 -6.776 37.125 1.00 93.12 171 GLY A CA 1
ATOM 1367 C C . GLY A 1 171 ? -5.177 -6.725 37.266 1.00 93.12 171 GLY A C 1
ATOM 1368 O O . GLY A 1 171 ? -5.909 -6.435 36.321 1.00 93.12 171 GLY A O 1
ATOM 1369 N N . LYS A 1 172 ? -5.684 -7.088 38.446 1.00 93.25 172 LYS A N 1
ATOM 1370 C CA . LYS A 1 172 ? -7.128 -7.108 38.718 1.00 93.25 172 LYS A CA 1
ATOM 1371 C C . LYS A 1 172 ? -7.625 -5.691 38.986 1.00 93.25 172 LYS A C 1
ATOM 1373 O O . LYS A 1 172 ? -7.261 -5.112 40.004 1.00 93.25 172 LYS A O 1
ATOM 1378 N N . ALA A 1 173 ? -8.501 -5.184 38.127 1.00 92.88 173 ALA A N 1
ATOM 1379 C CA . ALA A 1 173 ? -9.069 -3.848 38.261 1.00 92.88 173 ALA A CA 1
ATOM 1380 C C . ALA A 1 173 ? -10.568 -3.833 37.938 1.00 92.88 173 ALA A C 1
ATOM 1382 O O . ALA A 1 173 ? -11.068 -4.671 37.181 1.00 92.88 173 ALA A O 1
ATOM 1383 N N . THR A 1 174 ? -11.266 -2.858 38.518 1.00 94.00 174 THR A N 1
ATOM 1384 C CA . THR A 1 174 ? -12.638 -2.494 38.153 1.00 94.00 174 THR A CA 1
ATOM 1385 C C . THR A 1 174 ? -12.582 -1.161 37.422 1.00 94.00 174 THR A C 1
ATOM 1387 O O . THR A 1 174 ? -12.078 -0.186 37.973 1.00 94.00 174 THR A O 1
ATOM 1390 N N . VAL A 1 175 ? -13.072 -1.120 36.187 1.00 92.62 175 VAL A N 1
ATOM 1391 C CA . VAL A 1 175 ? -12.996 0.051 35.307 1.00 92.62 175 VAL A CA 1
ATOM 1392 C C . VAL A 1 175 ? -14.355 0.356 34.696 1.00 92.62 175 VAL A C 1
ATOM 1394 O O . VAL A 1 175 ? -15.126 -0.553 34.392 1.00 92.62 175 VAL A O 1
ATOM 1397 N N . LYS A 1 176 ? -14.643 1.639 34.489 1.00 93.75 176 LYS A N 1
ATOM 1398 C CA . LYS A 1 176 ? -15.760 2.077 33.651 1.00 93.75 176 LYS A CA 1
ATOM 1399 C C . LYS A 1 176 ? -15.300 2.120 32.204 1.00 93.75 176 LYS A C 1
ATOM 1401 O O . LYS A 1 176 ? -14.204 2.604 31.913 1.00 93.75 176 LYS A O 1
ATOM 1406 N N . ALA A 1 177 ? -16.117 1.578 31.313 1.00 93.00 177 ALA A N 1
ATOM 1407 C CA . ALA A 1 177 ? -15.755 1.439 29.919 1.00 93.00 177 ALA A CA 1
ATOM 1408 C C . ALA A 1 177 ? -16.964 1.554 28.995 1.00 93.00 177 ALA A C 1
ATOM 1410 O O . ALA A 1 177 ? -18.095 1.258 29.375 1.00 93.00 177 ALA A O 1
ATOM 1411 N N . THR A 1 178 ? -16.690 1.919 27.749 1.00 93.88 178 THR A N 1
ATOM 1412 C CA . THR A 1 178 ? -17.670 1.945 26.665 1.00 93.88 178 THR A CA 1
ATOM 1413 C C . THR A 1 178 ? -17.266 0.940 25.597 1.00 93.88 178 THR A C 1
ATOM 1415 O O . THR A 1 178 ? -16.095 0.870 25.216 1.00 93.88 178 THR A O 1
ATOM 1418 N N . ILE A 1 179 ? -18.215 0.152 25.085 1.00 92.19 179 ILE A N 1
ATOM 1419 C CA . ILE A 1 179 ? -17.954 -0.766 23.969 1.00 92.19 179 ILE A CA 1
ATOM 1420 C C . ILE A 1 179 ? -17.591 0.065 22.735 1.00 92.19 179 ILE A C 1
ATOM 1422 O O . ILE A 1 179 ? -18.401 0.851 22.251 1.00 92.19 179 ILE A O 1
ATOM 1426 N N . LYS A 1 180 ? -16.390 -0.133 22.190 1.00 89.81 180 LYS A N 1
ATOM 1427 C CA . LYS A 1 180 ? -15.970 0.459 20.912 1.00 89.81 180 LYS A CA 1
ATOM 1428 C C . LYS A 1 180 ? -16.377 -0.424 19.732 1.00 89.81 180 LYS A C 1
ATOM 1430 O O . LYS A 1 180 ? -16.743 0.083 18.678 1.00 89.81 180 LYS A O 1
ATOM 1435 N N . GLY A 1 181 ? -16.361 -1.743 19.904 1.00 88.88 181 GLY A N 1
ATOM 1436 C CA . GLY A 1 181 ? -16.799 -2.674 18.870 1.00 88.88 181 GLY A CA 1
ATOM 1437 C C . GLY A 1 181 ? -16.816 -4.120 19.341 1.00 88.88 181 GLY A C 1
ATOM 1438 O O . GLY A 1 181 ? -16.111 -4.487 20.280 1.00 88.88 181 GLY A O 1
ATOM 1439 N N . VAL A 1 182 ? -17.614 -4.938 18.658 1.00 89.62 182 VAL A N 1
ATOM 1440 C CA . VAL A 1 182 ? -17.753 -6.374 18.921 1.00 89.62 182 VAL A CA 1
ATOM 1441 C C . VAL A 1 182 ? -17.402 -7.143 17.651 1.00 89.62 182 VAL A C 1
ATOM 1443 O O . VAL A 1 182 ? -17.802 -6.764 16.550 1.00 89.62 182 VAL A O 1
ATOM 1446 N N . LYS A 1 183 ? -16.633 -8.220 17.800 1.00 88.88 183 LYS A N 1
ATOM 1447 C CA . LYS A 1 183 ? -16.241 -9.128 16.722 1.00 88.88 183 LYS A CA 1
ATOM 1448 C C . LYS A 1 183 ? -16.485 -10.567 17.159 1.00 88.88 183 LYS A C 1
ATOM 1450 O O . LYS A 1 183 ? -16.018 -10.982 18.217 1.00 88.88 183 LYS A O 1
ATOM 1455 N N . MET A 1 184 ? -17.161 -11.340 16.317 1.00 86.75 184 MET A N 1
ATOM 1456 C CA . MET A 1 184 ? -17.262 -12.787 16.502 1.00 86.75 184 MET A CA 1
ATOM 1457 C C . MET A 1 184 ? -15.953 -13.441 16.066 1.00 86.75 184 MET A C 1
ATOM 1459 O O . MET A 1 184 ? -15.463 -13.186 14.964 1.00 86.75 184 MET A O 1
ATOM 1463 N N . VAL A 1 185 ? -15.372 -14.250 16.946 1.00 86.56 185 VAL A N 1
ATOM 1464 C CA . VAL A 1 185 ? -14.139 -14.993 16.679 1.00 86.56 185 VAL A CA 1
ATOM 1465 C C . VAL A 1 185 ? -14.431 -16.477 16.806 1.00 86.56 185 VAL A C 1
ATOM 1467 O O . VAL A 1 185 ? -15.001 -16.922 17.802 1.00 86.56 185 VAL A O 1
ATOM 1470 N N . GLU A 1 186 ? -14.040 -17.243 15.795 1.00 84.88 186 GLU A N 1
ATOM 1471 C CA . GLU A 1 186 ? -14.102 -18.698 15.847 1.00 84.88 186 GLU A CA 1
ATOM 1472 C C . GLU A 1 186 ? -13.095 -19.221 16.873 1.00 84.88 186 GLU A C 1
ATOM 1474 O O . GLU A 1 186 ? -11.908 -18.905 16.839 1.00 84.88 186 GLU A O 1
ATOM 1479 N N . SER A 1 187 ? -13.591 -20.017 17.812 1.00 77.81 187 SER A N 1
ATOM 1480 C CA . SER A 1 187 ? -12.806 -20.715 18.816 1.00 77.81 187 SER A CA 1
ATOM 1481 C C . SER A 1 187 ? -13.066 -22.205 18.650 1.00 77.81 187 SER A C 1
ATOM 1483 O O . SER A 1 187 ? -14.143 -22.702 18.987 1.00 77.81 187 SER A O 1
ATOM 1485 N N . GLY A 1 188 ? -12.076 -22.920 18.123 1.00 68.50 188 GLY A N 1
ATOM 1486 C CA . GLY A 1 188 ? -12.086 -24.377 18.075 1.00 68.50 188 GLY A CA 1
ATOM 1487 C C . GLY A 1 188 ? -11.568 -24.960 19.387 1.00 68.50 188 GLY A C 1
ATOM 1488 O O . GLY A 1 188 ? -10.467 -24.629 19.820 1.00 68.50 188 GLY A O 1
ATOM 1489 N N . PHE A 1 189 ? -12.349 -25.834 20.020 1.00 55.44 189 PHE A N 1
ATOM 1490 C CA . PHE A 1 189 ? -11.846 -26.742 21.053 1.00 55.44 189 PHE A CA 1
ATOM 1491 C C . PHE A 1 189 ? -12.389 -28.143 20.754 1.00 55.44 189 PHE A C 1
ATOM 1493 O O . PHE A 1 189 ? -13.597 -28.378 20.833 1.00 55.44 189 PHE A O 1
ATOM 1500 N N . GLY A 1 190 ? -11.509 -29.058 20.340 1.00 67.75 190 GLY A N 1
ATOM 1501 C CA . GLY A 1 190 ? -11.899 -30.378 19.832 1.00 67.75 190 GLY A CA 1
ATOM 1502 C C . GLY A 1 190 ? -12.649 -30.307 18.493 1.00 67.75 190 GLY A C 1
ATOM 1503 O O . GLY A 1 190 ? -12.294 -29.520 17.624 1.00 67.75 190 GLY A O 1
ATOM 1504 N N . HIS A 1 191 ? -13.696 -31.126 18.330 1.00 62.88 191 HIS A N 1
ATOM 1505 C CA . HIS A 1 191 ? -14.495 -31.226 17.093 1.00 62.88 191 HIS A CA 1
ATOM 1506 C C . HIS A 1 191 ? -15.608 -30.163 16.978 1.00 62.88 191 HIS A C 1
ATOM 1508 O O . HIS A 1 191 ? -16.397 -30.192 16.038 1.00 62.88 191 HIS A O 1
ATOM 1514 N N . SER A 1 192 ? -15.704 -29.230 17.931 1.00 66.69 192 SER A N 1
ATOM 1515 C CA . SER A 1 192 ? -16.720 -28.173 17.921 1.00 66.69 192 SER A CA 1
ATOM 1516 C C . SER A 1 192 ? -16.095 -26.802 17.682 1.00 66.69 192 SER A C 1
ATOM 1518 O O . SER A 1 192 ? -15.264 -26.347 18.473 1.00 66.69 192 SER A O 1
ATOM 1520 N N . ILE A 1 193 ? -16.537 -26.132 16.618 1.00 75.75 193 ILE A N 1
ATOM 1521 C CA . ILE A 1 193 ? -16.264 -24.715 16.362 1.00 75.75 193 ILE A CA 1
ATOM 1522 C C . ILE A 1 193 ? -17.338 -23.911 17.095 1.00 75.75 193 ILE A C 1
ATOM 1524 O O . ILE A 1 193 ? -18.531 -24.104 16.863 1.00 75.75 193 ILE A O 1
ATOM 1528 N N . ARG A 1 194 ? -16.931 -23.025 18.008 1.00 79.62 194 ARG A N 1
ATOM 1529 C CA . ARG A 1 194 ? -17.837 -22.086 18.682 1.00 79.62 194 ARG A CA 1
ATOM 1530 C C . ARG A 1 194 ? -17.481 -20.660 18.300 1.00 79.62 194 ARG A C 1
ATOM 1532 O O . ARG A 1 194 ? -16.314 -20.283 18.336 1.00 79.62 194 ARG A O 1
ATOM 1539 N N . LEU A 1 195 ? -18.488 -19.852 17.988 1.00 82.88 195 LEU A N 1
ATOM 1540 C CA . LEU A 1 195 ? -18.317 -18.412 17.823 1.00 82.88 195 LEU A CA 1
ATOM 1541 C C . LEU A 1 195 ? -18.327 -17.753 19.202 1.00 82.88 195 LEU A C 1
ATOM 1543 O O . LEU A 1 195 ? -19.311 -17.844 19.935 1.00 82.88 195 LEU A O 1
ATOM 1547 N N . VAL A 1 196 ? -17.221 -17.108 19.563 1.00 85.00 196 VAL A N 1
ATOM 1548 C CA . VAL A 1 196 ? -17.069 -16.391 20.829 1.00 85.00 196 VAL A CA 1
ATOM 1549 C C . VAL A 1 196 ? -17.058 -14.888 20.546 1.00 85.00 196 VAL A C 1
ATOM 1551 O O . VAL A 1 196 ? -16.200 -14.425 19.786 1.00 85.00 196 VAL A O 1
ATOM 1554 N N . PRO A 1 197 ? -17.961 -14.101 21.158 1.00 89.12 197 PRO A N 1
ATOM 1555 C CA . PRO A 1 197 ? -17.931 -12.655 21.024 1.00 89.12 197 PRO A CA 1
ATOM 1556 C C . PRO A 1 197 ? -16.714 -12.088 21.762 1.00 89.12 197 PRO A C 1
ATOM 1558 O O . PRO A 1 197 ? -16.507 -12.299 22.963 1.00 89.12 197 PRO A O 1
ATOM 1561 N N . LYS A 1 198 ? -15.886 -11.356 21.027 1.00 92.44 198 LYS A N 1
ATOM 1562 C CA . LYS A 1 198 ? -14.797 -10.536 21.551 1.00 92.44 198 LYS A CA 1
ATOM 1563 C C . LYS A 1 198 ? -15.185 -9.073 21.426 1.00 92.44 198 LYS A C 1
ATOM 1565 O O . LYS A 1 198 ? -15.864 -8.692 20.475 1.00 92.44 198 LYS A O 1
ATOM 1570 N N . MET A 1 199 ? -14.744 -8.252 22.366 1.00 92.75 199 MET A N 1
ATOM 1571 C CA . MET A 1 199 ? -15.024 -6.822 22.357 1.00 92.75 199 MET A CA 1
ATOM 1572 C C . MET A 1 199 ? -13.751 -6.011 22.558 1.00 92.75 199 MET A C 1
ATOM 1574 O O . MET A 1 199 ? -12.847 -6.419 23.290 1.00 92.75 199 MET A O 1
ATOM 1578 N N . ILE A 1 200 ? -13.716 -4.851 21.910 1.00 93.56 200 ILE A N 1
ATOM 1579 C CA . ILE A 1 200 ? -12.794 -3.766 22.226 1.00 93.56 200 ILE A CA 1
ATOM 1580 C C . ILE A 1 200 ? -13.563 -2.701 23.004 1.00 93.56 200 ILE A C 1
ATOM 1582 O O . ILE A 1 200 ? -14.678 -2.329 22.628 1.00 93.56 200 ILE A O 1
ATOM 1586 N N . ILE A 1 201 ? -12.974 -2.234 24.096 1.00 93.62 201 ILE A N 1
ATOM 1587 C CA . ILE A 1 201 ? -13.554 -1.241 24.998 1.00 93.62 201 ILE A CA 1
ATOM 1588 C C . ILE A 1 201 ? -12.645 -0.019 25.084 1.00 93.62 201 ILE A C 1
ATOM 1590 O O . ILE A 1 201 ? -11.428 -0.140 24.934 1.00 93.62 201 ILE A O 1
ATOM 1594 N N . THR A 1 202 ? -13.240 1.137 25.348 1.00 93.19 202 THR A N 1
ATOM 1595 C CA . THR A 1 202 ? -12.539 2.387 25.656 1.00 93.19 202 THR A CA 1
ATOM 1596 C C . THR A 1 202 ? -12.789 2.733 27.120 1.00 93.19 202 THR A C 1
ATOM 1598 O O . THR A 1 202 ? -13.941 2.736 27.555 1.00 93.19 202 THR A O 1
ATOM 1601 N N . LEU A 1 203 ? -11.726 2.987 27.878 1.00 92.88 203 LEU A N 1
ATOM 1602 C CA . LEU A 1 203 ? -11.772 3.382 29.287 1.00 92.88 203 LEU A CA 1
ATOM 1603 C C . LEU A 1 203 ? -11.984 4.898 29.430 1.00 92.88 203 LEU A C 1
ATOM 1605 O O . LEU A 1 203 ? -11.805 5.644 28.469 1.00 92.88 203 LEU A O 1
ATOM 1609 N N . GLU A 1 204 ? -12.314 5.371 30.635 1.00 90.50 204 GLU A N 1
ATOM 1610 C CA . GLU A 1 204 ? -12.510 6.810 30.909 1.00 90.50 204 GLU A CA 1
ATOM 1611 C C . GLU A 1 204 ? -11.279 7.667 30.575 1.00 90.50 204 GLU A C 1
ATOM 1613 O O . GLU A 1 204 ? -11.418 8.806 30.142 1.00 90.50 204 GLU A O 1
ATOM 1618 N N . ASN A 1 205 ? -10.072 7.112 30.720 1.00 88.00 205 ASN A N 1
ATOM 1619 C CA . ASN A 1 205 ? -8.821 7.787 30.370 1.00 88.00 205 ASN A CA 1
ATOM 1620 C C . ASN A 1 205 ? -8.448 7.659 28.879 1.00 88.00 205 ASN A C 1
ATOM 1622 O O . ASN A 1 205 ? -7.315 7.947 28.509 1.00 88.00 205 ASN A O 1
ATOM 1626 N N . GLY A 1 206 ? -9.348 7.159 28.029 1.00 86.25 206 GLY A N 1
ATOM 1627 C CA . GLY A 1 206 ? -9.115 6.962 26.596 1.00 86.25 206 GLY A CA 1
ATOM 1628 C C . GLY A 1 206 ? -8.316 5.704 26.236 1.00 86.25 206 GLY A C 1
ATOM 1629 O O . GLY A 1 206 ? -8.308 5.317 25.065 1.00 86.25 206 GLY A O 1
ATOM 1630 N N . ALA A 1 207 ? -7.694 5.025 27.207 1.00 91.31 207 ALA A N 1
ATOM 1631 C CA . ALA A 1 207 ? -7.001 3.764 26.965 1.00 91.31 207 ALA A CA 1
ATOM 1632 C C . ALA A 1 207 ? -7.968 2.711 26.413 1.00 91.31 207 ALA A C 1
ATOM 1634 O O . ALA A 1 207 ? -9.174 2.730 26.680 1.00 91.31 207 ALA A O 1
ATOM 1635 N N . THR A 1 208 ? -7.441 1.769 25.640 1.00 93.31 208 THR A N 1
ATOM 1636 C CA . THR A 1 208 ? -8.260 0.728 25.014 1.00 93.31 208 THR A CA 1
ATOM 1637 C C . THR A 1 208 ? -7.945 -0.633 25.596 1.00 93.31 208 THR A C 1
ATOM 1639 O O . THR A 1 208 ? -6.814 -0.897 25.995 1.00 93.31 208 THR A O 1
ATOM 1642 N N . ALA A 1 209 ? -8.938 -1.518 25.638 1.00 93.88 209 ALA A N 1
ATOM 1643 C CA . ALA A 1 209 ? -8.684 -2.894 26.020 1.00 93.88 209 ALA A CA 1
ATOM 1644 C C . ALA A 1 209 ? -9.461 -3.902 25.171 1.00 93.88 209 ALA A C 1
ATOM 1646 O O . ALA A 1 209 ? -10.591 -3.637 24.758 1.00 93.88 209 ALA A O 1
ATOM 1647 N N . TYR A 1 210 ? -8.862 -5.059 24.900 1.00 94.81 210 TYR A N 1
ATOM 1648 C CA . TYR A 1 210 ? -9.458 -6.125 24.097 1.00 94.81 210 TYR A CA 1
ATOM 1649 C C . TYR A 1 210 ? -9.612 -7.418 24.897 1.00 94.81 210 TYR A C 1
ATOM 1651 O O . TYR A 1 210 ? -8.704 -7.853 25.604 1.00 94.81 210 TYR A O 1
ATOM 1659 N N . GLY A 1 211 ? -10.761 -8.077 24.769 1.00 93.38 211 GLY A N 1
ATOM 1660 C CA . GLY A 1 211 ? -11.013 -9.305 25.510 1.00 93.38 211 GLY A CA 1
ATOM 1661 C C . GLY A 1 211 ? -12.327 -9.982 25.157 1.00 93.38 211 GLY A C 1
ATOM 1662 O O . GLY A 1 211 ? -13.012 -9.633 24.195 1.00 93.38 211 GLY A O 1
ATOM 1663 N N . THR A 1 212 ? -12.664 -11.019 25.920 1.00 92.00 212 THR A N 1
ATOM 1664 C CA . THR A 1 212 ? -13.927 -11.751 25.744 1.00 92.00 212 THR A CA 1
ATOM 1665 C C . THR A 1 212 ? -15.100 -10.917 26.240 1.00 92.00 212 THR A C 1
ATOM 1667 O O . THR A 1 212 ? -15.031 -10.340 27.316 1.00 92.00 212 THR A O 1
ATOM 1670 N N . MET A 1 213 ? -16.194 -10.870 25.488 1.00 91.62 213 MET A N 1
ATOM 1671 C CA . MET A 1 213 ? -17.411 -10.201 25.937 1.00 91.62 213 MET A CA 1
ATOM 1672 C C . MET A 1 213 ? -18.099 -11.042 27.029 1.00 91.62 213 MET A C 1
ATOM 1674 O O . MET A 1 213 ? -18.328 -12.236 26.813 1.00 91.62 213 MET A O 1
ATOM 1678 N N . PRO A 1 214 ? -18.420 -10.474 28.208 1.00 90.62 214 PRO A N 1
ATOM 1679 C CA . PRO A 1 214 ? -19.240 -11.143 29.213 1.00 90.62 214 PRO A CA 1
ATOM 1680 C C . PRO A 1 214 ? -20.571 -11.615 28.639 1.00 90.62 214 PRO A C 1
ATOM 1682 O O . PRO A 1 214 ? -21.223 -10.878 27.899 1.00 90.62 214 PRO A O 1
ATOM 1685 N N . LYS A 1 215 ? -21.011 -12.810 29.050 1.00 87.19 215 LYS A N 1
ATOM 1686 C CA . LYS A 1 215 ? -22.278 -13.393 28.593 1.00 87.19 215 LYS A CA 1
ATOM 1687 C C . LYS A 1 215 ? -23.465 -12.452 28.830 1.00 87.19 215 LYS A C 1
ATOM 1689 O O . LYS A 1 215 ? -24.280 -12.296 27.942 1.00 87.19 215 LYS A O 1
ATOM 1694 N N . VAL A 1 216 ? -23.494 -11.759 29.972 1.00 88.75 216 VAL A N 1
ATOM 1695 C CA . VAL A 1 216 ? -24.552 -10.789 30.308 1.00 88.75 216 VAL A CA 1
ATOM 1696 C C . VAL A 1 216 ? -24.703 -9.706 29.236 1.00 88.75 216 VAL A C 1
ATOM 1698 O O . VAL A 1 216 ? -25.819 -9.409 28.834 1.00 88.75 216 VAL A O 1
ATOM 1701 N N . LEU A 1 217 ? -23.595 -9.152 28.731 1.00 89.25 217 LEU A N 1
ATOM 1702 C CA . LEU A 1 217 ? -23.649 -8.146 27.665 1.00 89.25 217 LEU A CA 1
ATOM 1703 C C . LEU A 1 217 ? -24.049 -8.762 26.320 1.00 89.25 217 LEU A C 1
ATOM 1705 O O . LEU A 1 217 ? -24.716 -8.109 25.523 1.00 89.25 217 LEU A O 1
ATOM 1709 N N . ALA A 1 218 ? -23.617 -9.997 26.049 1.00 86.06 218 ALA A N 1
ATOM 1710 C CA . ALA A 1 218 ? -23.966 -10.701 24.817 1.00 86.06 218 ALA A CA 1
ATOM 1711 C C . ALA A 1 218 ? -25.464 -11.048 24.772 1.00 86.06 218 ALA A C 1
ATOM 1713 O O . ALA A 1 218 ? -26.110 -10.826 23.753 1.00 86.06 218 ALA A O 1
ATOM 1714 N N . ASP A 1 219 ? -26.022 -11.514 25.891 1.00 87.00 219 ASP A N 1
ATOM 1715 C CA . ASP A 1 219 ? -27.447 -11.823 26.051 1.00 87.00 219 ASP A CA 1
ATOM 1716 C C . ASP A 1 219 ? -28.317 -10.552 25.936 1.00 87.00 219 ASP A C 1
ATOM 1718 O O . ASP A 1 219 ? -29.478 -10.629 25.544 1.00 87.00 219 ASP A O 1
ATOM 1722 N N . GLN A 1 220 ? -27.752 -9.376 26.239 1.00 88.19 220 GLN A N 1
ATOM 1723 C CA . GLN A 1 220 ? -28.397 -8.065 26.090 1.00 88.19 220 GLN A CA 1
ATOM 1724 C C . GLN A 1 220 ? -28.245 -7.440 24.691 1.00 88.19 220 GLN A C 1
ATOM 1726 O O . GLN A 1 220 ? -28.701 -6.316 24.488 1.00 88.19 220 GLN A O 1
ATOM 1731 N N . ASP A 1 221 ? -27.591 -8.117 23.740 1.00 84.94 221 ASP A N 1
ATOM 1732 C CA . ASP A 1 221 ? -27.239 -7.561 22.421 1.00 84.94 221 ASP A CA 1
ATOM 1733 C C . ASP A 1 221 ? -26.542 -6.185 22.529 1.00 84.94 221 ASP A C 1
ATOM 1735 O O . ASP A 1 221 ? -26.839 -5.246 21.786 1.00 84.94 221 ASP A O 1
ATOM 1739 N N . ALA A 1 222 ? -25.627 -6.029 23.497 1.00 87.31 222 ALA A N 1
ATOM 1740 C CA . ALA A 1 222 ? -24.934 -4.764 23.725 1.00 87.31 222 ALA A CA 1
ATOM 1741 C C . ALA A 1 222 ? -24.026 -4.399 22.534 1.00 87.31 222 ALA A C 1
ATOM 1743 O O . ALA A 1 222 ? -23.184 -5.187 22.095 1.00 87.31 222 ALA A O 1
ATOM 1744 N N . LYS A 1 223 ? -24.174 -3.170 22.024 1.00 87.56 223 LYS A N 1
ATOM 1745 C CA . LYS A 1 223 ? -23.481 -2.670 20.821 1.00 87.56 223 LYS A CA 1
ATOM 1746 C C . LYS A 1 223 ? -22.462 -1.588 21.153 1.00 87.56 223 LYS A C 1
ATOM 1748 O O . LYS A 1 223 ? -22.340 -1.142 22.294 1.00 87.56 223 LYS A O 1
ATOM 1753 N N . ALA A 1 224 ? -21.724 -1.171 20.125 1.00 87.56 224 ALA A N 1
ATOM 1754 C CA . ALA A 1 224 ? -20.838 -0.019 20.214 1.00 87.56 224 ALA A CA 1
ATOM 1755 C C . ALA A 1 224 ? -21.589 1.195 20.796 1.00 87.56 224 ALA A C 1
ATOM 1757 O O . ALA A 1 224 ? -22.715 1.480 20.395 1.00 87.56 224 ALA A O 1
ATOM 1758 N N . GLY A 1 225 ? -20.970 1.874 21.760 1.00 86.81 225 GLY A N 1
ATOM 1759 C CA . GLY A 1 225 ? -21.557 2.984 22.512 1.00 86.81 225 GLY A CA 1
ATOM 1760 C C . GLY A 1 225 ? -22.170 2.603 23.865 1.00 86.81 225 GLY A C 1
ATOM 1761 O O . GLY A 1 225 ? -22.430 3.496 24.665 1.00 86.81 225 GLY A O 1
ATOM 1762 N N . HIS A 1 226 ? -22.362 1.316 24.175 1.00 89.75 226 HIS A N 1
ATOM 1763 C CA . HIS A 1 226 ? -22.874 0.906 25.487 1.00 89.75 226 HIS A CA 1
ATOM 1764 C C . HIS A 1 226 ? -21.823 1.115 26.587 1.00 89.75 226 HIS A C 1
ATOM 1766 O O . HIS A 1 226 ? -20.716 0.579 26.487 1.00 89.75 226 HIS A O 1
ATOM 1772 N N . ALA A 1 227 ? -22.172 1.876 27.627 1.00 92.31 227 ALA A N 1
ATOM 1773 C CA . ALA A 1 227 ? -21.317 2.152 28.779 1.00 92.31 227 ALA A CA 1
ATOM 1774 C C . ALA A 1 227 ? -21.638 1.200 29.940 1.00 92.31 227 ALA A C 1
ATOM 1776 O O . ALA A 1 227 ? -22.805 0.962 30.243 1.00 92.31 227 ALA A O 1
ATOM 1777 N N . PHE A 1 228 ? -20.612 0.660 30.595 1.00 93.00 228 PHE A N 1
ATOM 1778 C CA . PHE A 1 228 ? -20.751 -0.329 31.664 1.00 93.00 228 PHE A CA 1
ATOM 1779 C C . PHE A 1 228 ? -19.543 -0.319 32.609 1.00 93.00 228 PHE A C 1
ATOM 1781 O O . PHE A 1 228 ? -18.494 0.255 32.310 1.00 93.00 228 PHE A O 1
ATOM 1788 N N . THR A 1 229 ? -19.683 -0.987 33.755 1.00 94.19 229 THR A N 1
ATOM 1789 C CA . THR A 1 229 ? -18.578 -1.213 34.694 1.00 94.19 229 THR A CA 1
ATOM 1790 C C . THR A 1 229 ? -18.090 -2.653 34.572 1.00 94.19 229 THR A C 1
ATOM 1792 O O . THR A 1 229 ? -18.869 -3.604 34.642 1.00 94.19 229 THR A O 1
ATOM 1795 N N . LEU A 1 230 ? -16.784 -2.817 34.373 1.00 93.31 230 LEU A N 1
ATOM 1796 C CA . LEU A 1 230 ? -16.130 -4.095 34.134 1.00 93.31 230 LEU A CA 1
ATOM 1797 C C . LEU A 1 230 ? -15.096 -4.382 35.213 1.00 93.31 230 LEU A C 1
ATOM 1799 O O . LEU A 1 230 ? -14.150 -3.617 35.394 1.00 93.31 230 LEU A O 1
ATOM 1803 N N . LYS A 1 231 ? -15.206 -5.541 35.856 1.00 94.12 231 LYS A N 1
ATOM 1804 C CA . LYS A 1 231 ? -14.140 -6.119 36.673 1.00 94.12 231 LYS A CA 1
ATOM 1805 C C . LYS A 1 231 ? -13.436 -7.213 35.883 1.00 94.12 231 LYS A C 1
ATOM 1807 O O . LYS A 1 231 ? -14.060 -8.203 35.509 1.00 94.12 231 LYS A O 1
ATOM 1812 N N . ALA A 1 232 ? -12.142 -7.054 35.626 1.00 94.56 232 ALA A N 1
ATOM 1813 C CA . ALA A 1 232 ? -11.352 -8.017 34.861 1.00 94.56 232 ALA A CA 1
ATOM 1814 C C . ALA A 1 232 ? -9.888 -8.038 35.322 1.00 94.56 232 ALA A C 1
ATOM 1816 O O . ALA A 1 232 ? -9.463 -7.237 36.156 1.00 94.56 232 ALA A O 1
ATOM 1817 N N . THR A 1 233 ? -9.118 -8.993 34.802 1.00 94.69 233 THR A N 1
ATOM 1818 C CA . THR A 1 233 ? -7.654 -8.995 34.930 1.00 94.69 233 THR A CA 1
ATOM 1819 C C . THR A 1 233 ? -7.055 -8.468 33.635 1.00 94.69 233 THR A C 1
ATOM 1821 O O . THR A 1 233 ? -7.338 -9.039 32.583 1.00 94.69 233 THR A O 1
ATOM 1824 N N . PHE A 1 234 ? -6.255 -7.410 33.724 1.00 95.00 234 PHE A N 1
ATOM 1825 C CA . PHE A 1 234 ? -5.656 -6.702 32.600 1.00 95.00 234 PHE A CA 1
ATOM 1826 C C . PHE A 1 234 ? -4.158 -6.991 32.486 1.00 95.00 234 PHE A C 1
ATOM 1828 O O . PHE A 1 234 ? -3.435 -7.018 33.485 1.00 95.00 234 PHE A O 1
ATOM 1835 N N . GLU A 1 235 ? -3.702 -7.171 31.256 1.00 95.12 235 GLU A N 1
ATOM 1836 C CA . GLU A 1 235 ? -2.303 -7.309 30.869 1.00 95.12 235 GLU A CA 1
ATOM 1837 C C . GLU A 1 235 ? -2.022 -6.282 29.771 1.00 95.12 235 GLU A C 1
ATOM 1839 O O . GLU A 1 235 ? -2.667 -6.308 28.726 1.00 95.12 235 GLU A O 1
ATOM 1844 N N . GLN A 1 236 ? -1.111 -5.343 30.023 1.00 93.75 236 GLN A N 1
ATOM 1845 C CA . GLN A 1 236 ? -0.740 -4.329 29.033 1.00 93.75 236 GLN A CA 1
ATOM 1846 C C . GLN A 1 236 ? -0.080 -4.968 27.809 1.00 93.75 236 GLN A C 1
ATOM 1848 O O . GLN A 1 236 ? 0.607 -5.987 27.923 1.00 93.75 236 GLN A O 1
ATOM 1853 N N . ASP A 1 237 ? -0.261 -4.353 26.641 1.00 91.12 237 ASP A N 1
ATOM 1854 C CA . ASP A 1 237 ? 0.514 -4.729 25.464 1.00 91.12 237 ASP A CA 1
ATOM 1855 C C . ASP A 1 237 ? 2.003 -4.418 25.698 1.00 91.12 237 ASP A C 1
ATOM 1857 O O . ASP A 1 237 ? 2.363 -3.414 26.315 1.00 91.12 237 ASP A O 1
ATOM 1861 N N . LYS A 1 238 ? 2.887 -5.289 25.204 1.00 88.00 238 LYS A N 1
ATOM 1862 C CA . LYS A 1 238 ? 4.340 -5.142 25.383 1.00 88.00 238 LYS A CA 1
ATOM 1863 C C . LYS A 1 238 ? 4.890 -3.893 24.695 1.00 88.00 238 LYS A C 1
ATOM 1865 O O . LYS A 1 238 ? 5.891 -3.349 25.152 1.00 88.00 238 LYS A O 1
ATOM 1870 N N . ASN A 1 239 ? 4.255 -3.470 23.605 1.00 86.31 239 ASN A N 1
ATOM 1871 C CA . ASN A 1 239 ? 4.716 -2.378 22.752 1.00 86.31 239 ASN A CA 1
ATOM 1872 C C . ASN A 1 239 ? 3.836 -1.120 22.869 1.00 86.31 239 ASN A C 1
ATOM 1874 O O . ASN A 1 239 ? 4.170 -0.085 22.290 1.00 86.31 239 ASN A O 1
ATOM 1878 N N . ASP A 1 240 ? 2.714 -1.194 23.593 1.00 86.00 240 ASP A N 1
ATOM 1879 C CA . ASP A 1 240 ? 1.768 -0.090 23.753 1.00 86.00 240 ASP A CA 1
ATOM 1880 C C . ASP A 1 240 ? 1.125 -0.085 25.150 1.00 86.00 240 ASP A C 1
ATOM 1882 O O . ASP A 1 240 ? 0.180 -0.819 25.431 1.00 86.00 240 ASP A O 1
ATOM 1886 N N . ASN A 1 241 ? 1.594 0.808 26.024 1.00 89.94 241 ASN A N 1
ATOM 1887 C CA . ASN A 1 241 ? 1.044 0.965 27.373 1.00 89.94 241 ASN A CA 1
ATOM 1888 C C . ASN A 1 241 ? -0.351 1.624 27.403 1.00 89.94 241 ASN A C 1
ATOM 1890 O O . ASN A 1 241 ? -0.951 1.716 28.476 1.00 89.94 241 ASN A O 1
ATOM 1894 N N . THR A 1 242 ? -0.876 2.074 26.258 1.00 89.88 242 THR A N 1
ATOM 1895 C CA . THR A 1 242 ? -2.236 2.616 26.105 1.00 89.88 242 THR A CA 1
ATOM 1896 C C . THR A 1 242 ? -3.258 1.545 25.701 1.00 89.88 242 THR A C 1
ATOM 1898 O O . THR A 1 242 ? -4.468 1.810 25.664 1.00 89.88 242 THR A O 1
ATOM 1901 N N . HIS A 1 243 ? -2.788 0.318 25.441 1.00 91.81 243 HIS A N 1
ATOM 1902 C CA . HIS A 1 243 ? -3.608 -0.851 25.151 1.00 91.81 243 HIS A CA 1
ATOM 1903 C C . HIS A 1 243 ? -3.405 -1.960 26.192 1.00 91.81 243 HIS A C 1
ATOM 1905 O O . HIS A 1 243 ? -2.299 -2.197 26.677 1.00 91.81 243 HIS A O 1
ATOM 1911 N N . ALA A 1 244 ? -4.477 -2.678 26.524 1.00 94.50 244 ALA A N 1
ATOM 1912 C CA . ALA A 1 244 ? -4.403 -3.872 27.361 1.00 94.50 244 ALA A CA 1
ATOM 1913 C C . ALA A 1 244 ? -5.293 -5.005 26.843 1.00 94.50 244 ALA A C 1
ATOM 1915 O O . ALA A 1 244 ? -6.359 -4.795 26.272 1.00 94.50 244 ALA A O 1
ATOM 1916 N N . TYR A 1 245 ? -4.907 -6.236 27.128 1.00 94.88 245 TYR A N 1
ATOM 1917 C CA . TYR A 1 245 ? -5.764 -7.402 26.989 1.00 94.88 245 TYR A CA 1
ATOM 1918 C C . TYR A 1 245 ? -6.420 -7.701 28.329 1.00 94.88 245 TYR A C 1
ATOM 1920 O O . TYR A 1 245 ? -5.783 -7.590 29.374 1.00 94.88 245 TYR A O 1
ATOM 1928 N N . PHE A 1 246 ? -7.693 -8.094 28.323 1.00 94.19 246 PHE A N 1
ATOM 1929 C CA . PHE A 1 246 ? -8.379 -8.475 29.553 1.00 94.19 246 PHE A CA 1
ATOM 1930 C C . PHE A 1 246 ? -8.953 -9.886 29.504 1.00 94.19 246 PHE A C 1
ATOM 1932 O O . PHE A 1 246 ? -9.466 -10.372 28.491 1.00 94.19 246 PHE A O 1
ATOM 1939 N N . THR A 1 247 ? -8.902 -10.546 30.656 1.00 92.00 247 THR A N 1
ATOM 1940 C CA . THR A 1 247 ? -9.432 -11.892 30.867 1.00 92.00 247 THR A CA 1
ATOM 1941 C C . THR A 1 247 ? -10.306 -11.948 32.113 1.00 92.00 247 THR A C 1
ATOM 1943 O O . THR A 1 247 ? -10.240 -11.085 32.992 1.00 92.00 247 THR A O 1
ATOM 1946 N N . ARG A 1 248 ? -11.145 -12.991 32.178 1.00 88.62 248 ARG A N 1
ATOM 1947 C CA . ARG A 1 248 ? -12.105 -13.236 33.270 1.00 88.62 248 ARG A CA 1
ATOM 1948 C C . ARG A 1 248 ? -12.987 -12.014 33.587 1.00 88.62 248 ARG A C 1
ATOM 1950 O O . ARG A 1 248 ? -13.012 -11.569 34.734 1.00 88.62 248 ARG A O 1
ATOM 1957 N N . PRO A 1 249 ? -13.678 -11.453 32.583 1.00 91.94 249 PRO A N 1
ATOM 1958 C CA . PRO A 1 249 ? -14.476 -10.260 32.784 1.00 91.94 249 PRO A CA 1
ATOM 1959 C C . PRO A 1 249 ? -15.796 -10.595 33.491 1.00 91.94 249 PRO A C 1
ATOM 1961 O O . PRO A 1 249 ? -16.483 -11.551 33.128 1.00 91.94 249 PRO A O 1
ATOM 1964 N N . ALA A 1 250 ? -16.157 -9.777 34.472 1.00 90.12 250 ALA A N 1
ATOM 1965 C CA . ALA A 1 250 ? -17.437 -9.789 35.161 1.00 90.12 250 ALA A CA 1
ATOM 1966 C C . ALA A 1 250 ? -18.033 -8.377 35.133 1.00 90.12 250 ALA A C 1
ATOM 1968 O O . ALA A 1 250 ? -17.318 -7.398 35.351 1.00 90.12 250 ALA A O 1
ATOM 1969 N N . ILE A 1 251 ? -19.329 -8.281 34.843 1.00 89.25 251 ILE A N 1
ATOM 1970 C CA . ILE A 1 251 ? -20.069 -7.018 34.929 1.00 89.25 251 ILE A CA 1
ATOM 1971 C C . ILE A 1 251 ? -20.367 -6.741 36.403 1.00 89.25 251 ILE A C 1
ATOM 1973 O O . ILE A 1 251 ? -20.709 -7.671 37.139 1.00 89.25 251 ILE A O 1
ATOM 1977 N N . CYS A 1 252 ? -20.179 -5.490 36.822 1.00 79.25 252 CYS A N 1
ATOM 1978 C CA . CYS A 1 252 ? -20.512 -5.000 38.159 1.00 79.25 252 CYS A CA 1
ATOM 1979 C C . CYS A 1 252 ? -21.725 -4.079 38.113 1.00 79.25 252 CYS A C 1
ATOM 1981 O O . CYS A 1 252 ? -21.823 -3.301 37.136 1.00 79.25 252 CYS A O 1
#

Foldseek 3Di:
DDLLVLLLVLLVVLVVVLVVVVVVVVVVQQVLQCVVQVNDGFDQDPVRWTFHCAFQRAHSPPRDTDHHRDTDDDPPDLSDADLVPWQFDPPFDKDKAKDFPVCVVVVCVSLNSRNKDWDWDDWDDDPNTIMIMIMITGRPSSRVSSRVSRVVVVVVVVVVLLVQFDFDDAFWDKFKWFWQAKDFDWDDDPPDTDTFIKTWIATPSRAIEIEGDDPVCVVVVPGGGDIFIKTWHWDADPVHRSYIYTDDIDTD